Protein AF-A0AA87RER1-F1 (afdb_monomer)

Structure (mmCIF, N/CA/C/O backbone):
data_AF-A0AA87RER1-F1
#
_entry.id   AF-A0AA87RER1-F1
#
loop_
_atom_site.group_PDB
_atom_site.id
_atom_site.type_symbol
_atom_site.label_atom_id
_atom_site.label_alt_id
_atom_site.label_comp_id
_atom_site.label_asym_id
_atom_site.label_entity_id
_atom_site.label_seq_id
_atom_site.pdbx_PDB_ins_code
_atom_site.Cartn_x
_atom_site.Cartn_y
_atom_site.Cartn_z
_atom_site.occupancy
_atom_site.B_iso_or_equiv
_atom_site.auth_seq_id
_atom_site.auth_comp_id
_atom_site.auth_asym_id
_atom_site.auth_atom_id
_atom_site.pdbx_PDB_model_num
ATOM 1 N N . MET A 1 1 ? -34.798 -10.533 13.511 1.00 53.75 1 MET A N 1
ATOM 2 C CA . MET A 1 1 ? -34.188 -9.408 14.243 1.00 53.75 1 MET A CA 1
ATOM 3 C C . MET A 1 1 ? -32.700 -9.471 13.925 1.00 53.75 1 MET A C 1
ATOM 5 O O . MET A 1 1 ? -32.185 -10.580 13.973 1.00 53.75 1 MET A O 1
ATOM 9 N N . PRO A 1 2 ? -32.056 -8.378 13.490 1.00 65.69 2 PRO A N 1
ATOM 10 C CA . PRO A 1 2 ? -30.682 -8.379 12.965 1.00 65.69 2 PRO A CA 1
ATOM 11 C C . PRO A 1 2 ? -29.623 -8.292 14.076 1.00 65.69 2 PRO A C 1
ATOM 13 O O . PRO A 1 2 ? -28.431 -8.252 13.785 1.00 65.69 2 PRO A O 1
ATOM 16 N N . ILE A 1 3 ? -30.058 -8.214 15.342 1.00 76.94 3 ILE A N 1
ATOM 17 C CA . ILE A 1 3 ? -29.178 -8.391 16.492 1.00 76.94 3 ILE A CA 1
ATOM 18 C C . ILE A 1 3 ? -28.696 -9.837 16.431 1.00 76.94 3 ILE A C 1
ATOM 20 O O . ILE A 1 3 ? -29.481 -10.766 16.637 1.00 76.94 3 ILE A O 1
ATOM 24 N N . ALA A 1 4 ? -27.435 -10.003 16.053 1.00 78.81 4 ALA A N 1
ATOM 25 C CA . ALA A 1 4 ? -26.804 -11.300 15.888 1.00 78.81 4 ALA A CA 1
ATOM 26 C C . ALA A 1 4 ? -26.471 -11.913 17.250 1.00 78.81 4 ALA A C 1
ATOM 28 O O . ALA A 1 4 ? -26.649 -13.115 17.439 1.00 78.81 4 ALA A O 1
ATOM 29 N N . ASP A 1 5 ? -26.054 -11.077 18.206 1.00 83.56 5 ASP A N 1
ATOM 30 C CA . ASP A 1 5 ? -25.812 -11.479 19.586 1.00 83.56 5 ASP A CA 1
ATOM 31 C C . ASP A 1 5 ? -26.100 -10.325 20.557 1.00 83.56 5 ASP A C 1
ATOM 33 O O . ASP A 1 5 ? -25.845 -9.156 20.265 1.00 83.56 5 ASP A O 1
ATOM 37 N N . THR A 1 6 ? -26.622 -10.665 21.734 1.00 85.56 6 THR A N 1
ATOM 38 C CA . THR A 1 6 ? -26.754 -9.739 22.868 1.00 85.56 6 THR A CA 1
ATOM 39 C C . THR A 1 6 ? -26.227 -10.440 24.108 1.00 85.56 6 THR A C 1
ATOM 41 O O . THR A 1 6 ? -26.645 -11.552 24.438 1.00 85.56 6 THR A O 1
ATOM 44 N N . ALA A 1 7 ? -25.279 -9.814 24.797 1.00 87.06 7 ALA A N 1
ATOM 45 C CA . ALA A 1 7 ? -24.612 -10.428 25.932 1.00 87.06 7 ALA A CA 1
ATOM 46 C C . ALA A 1 7 ? -24.340 -9.408 27.032 1.00 87.06 7 ALA A C 1
ATOM 48 O O . ALA A 1 7 ? -24.002 -8.259 26.767 1.00 87.06 7 ALA A O 1
ATOM 49 N N . VAL A 1 8 ? -24.422 -9.858 28.280 1.00 88.19 8 VAL A N 1
ATOM 50 C CA . VAL A 1 8 ? -23.919 -9.110 29.433 1.00 88.19 8 VAL A CA 1
ATOM 51 C C . VAL A 1 8 ? -22.681 -9.825 29.946 1.00 88.19 8 VAL A C 1
ATOM 53 O O . VAL A 1 8 ? -22.688 -11.045 30.110 1.00 88.19 8 VAL A O 1
ATOM 56 N N . TRP A 1 9 ? -21.621 -9.071 30.201 1.00 87.38 9 TRP A N 1
ATOM 57 C CA . TRP A 1 9 ? -20.369 -9.570 30.754 1.00 87.38 9 TRP A CA 1
ATOM 58 C C . TRP A 1 9 ? -20.160 -8.987 32.142 1.00 87.38 9 TRP A C 1
ATOM 60 O O . TRP A 1 9 ? -20.186 -7.771 32.312 1.00 87.38 9 TRP A O 1
ATOM 70 N N . ALA A 1 10 ? -19.942 -9.850 33.130 1.00 86.56 10 ALA A N 1
ATOM 71 C CA . ALA A 1 10 ? -19.719 -9.462 34.518 1.00 86.56 10 ALA A CA 1
ATOM 72 C C . ALA A 1 10 ? -18.659 -10.367 35.153 1.00 86.56 10 ALA A C 1
ATOM 74 O O . ALA A 1 10 ? -18.613 -11.567 34.878 1.00 86.56 10 ALA A O 1
ATOM 75 N N . ALA A 1 11 ? -17.789 -9.795 35.992 1.00 81.62 11 ALA A N 1
ATOM 76 C CA . ALA A 1 11 ? -16.688 -10.513 36.646 1.00 81.62 11 ALA A CA 1
ATOM 77 C C . ALA A 1 11 ? -15.821 -11.360 35.680 1.00 81.62 11 ALA A C 1
ATOM 79 O O . ALA A 1 11 ? -15.359 -12.445 36.029 1.00 81.62 11 ALA A O 1
ATOM 80 N N . GLY A 1 12 ? -15.614 -10.872 34.450 1.00 78.12 12 GLY A N 1
ATOM 81 C CA . GLY A 1 12 ? -14.795 -11.541 33.434 1.00 78.12 12 GLY A CA 1
ATOM 82 C C . GLY A 1 12 ? -15.474 -12.694 32.685 1.00 78.12 12 GLY A C 1
ATOM 83 O O . GLY A 1 12 ? -14.811 -13.358 31.894 1.00 78.12 12 GLY A O 1
ATOM 84 N N . ALA A 1 13 ? -16.770 -12.942 32.896 1.00 82.25 13 ALA A N 1
ATOM 85 C CA . ALA A 1 13 ? -17.507 -14.009 32.222 1.00 82.25 13 ALA A CA 1
ATOM 86 C C . ALA A 1 13 ? -18.834 -13.513 31.632 1.00 82.25 13 ALA A C 1
ATOM 88 O O . ALA A 1 13 ? -19.457 -12.579 32.143 1.00 82.25 13 ALA A O 1
ATOM 89 N N . ARG A 1 14 ? -19.286 -14.169 30.558 1.00 85.75 14 ARG A N 1
ATOM 90 C CA . ARG A 1 14 ? -20.617 -13.941 29.987 1.00 85.75 14 ARG A CA 1
ATOM 91 C C . ARG A 1 14 ? -21.668 -14.429 30.983 1.00 85.75 14 ARG A C 1
ATOM 93 O O . ARG A 1 14 ? -21.608 -15.567 31.450 1.00 85.75 14 ARG A O 1
ATOM 100 N N . VAL A 1 15 ? -22.626 -13.570 31.310 1.00 85.31 15 VAL A N 1
ATOM 101 C CA . VAL A 1 15 ? -23.780 -13.918 32.141 1.00 85.31 15 VAL A CA 1
ATOM 102 C C . VAL A 1 15 ? -24.596 -14.987 31.414 1.00 85.31 15 VAL A C 1
ATOM 104 O O . VAL A 1 15 ? -24.853 -14.882 30.218 1.00 85.31 15 VAL A O 1
ATOM 107 N N . ALA A 1 16 ? -24.960 -16.049 32.133 1.00 80.25 16 ALA A N 1
ATOM 108 C CA . ALA A 1 16 ? -25.684 -17.174 31.558 1.00 80.25 16 ALA A CA 1
ATOM 109 C C . ALA A 1 16 ? -27.139 -16.805 31.220 1.00 80.25 16 ALA A C 1
ATOM 111 O O . ALA A 1 16 ? -27.840 -16.230 32.054 1.00 80.25 16 ALA A O 1
ATOM 112 N N . GLY A 1 17 ? -27.593 -17.234 30.040 1.00 79.56 17 GLY A N 1
ATOM 113 C CA . GLY A 1 17 ? -28.939 -16.987 29.519 1.00 79.56 17 GLY A CA 1
ATOM 114 C C . GLY A 1 17 ? -28.974 -15.881 28.463 1.00 79.56 17 GLY A C 1
ATOM 115 O O . GLY A 1 17 ? -28.076 -15.044 28.398 1.00 79.56 17 GLY A O 1
ATOM 116 N N . ASP A 1 18 ? -30.017 -15.897 27.635 1.00 80.88 18 ASP A N 1
ATOM 117 C CA . ASP A 1 18 ? -30.262 -14.839 26.657 1.00 80.88 18 ASP A CA 1
ATOM 118 C C . ASP A 1 18 ? -30.882 -13.637 27.375 1.00 80.88 18 ASP A C 1
ATOM 120 O O . ASP A 1 18 ? -31.937 -13.755 28.005 1.00 80.88 18 ASP A O 1
ATOM 124 N N . VAL A 1 19 ? -30.211 -12.487 27.304 1.00 83.88 19 VAL A N 1
ATOM 125 C CA . VAL A 1 19 ? -30.707 -11.226 27.865 1.00 83.88 19 VAL A CA 1
ATOM 126 C C . VAL A 1 19 ? -31.412 -10.456 26.745 1.00 83.88 19 VAL A C 1
ATOM 128 O O . VAL A 1 19 ? -30.768 -10.162 25.736 1.00 83.88 19 VAL A O 1
ATOM 131 N N . PRO A 1 20 ? -32.712 -10.133 26.884 1.00 86.62 20 PRO A N 1
ATOM 132 C CA . PRO A 1 20 ? -33.416 -9.280 25.932 1.00 86.62 20 PRO A CA 1
ATOM 133 C C . PRO A 1 20 ? -32.725 -7.921 25.765 1.00 86.62 20 PRO A C 1
ATOM 135 O O . PRO A 1 20 ? -32.192 -7.369 26.728 1.00 86.62 20 PRO A O 1
ATOM 138 N N . PHE A 1 21 ? -32.738 -7.379 24.546 1.00 85.81 21 PHE A N 1
ATOM 139 C CA . PHE A 1 21 ? -32.051 -6.126 24.214 1.00 85.81 21 PHE A CA 1
ATOM 140 C C . PHE A 1 21 ? -32.497 -4.941 25.088 1.00 85.81 21 PHE A C 1
ATOM 142 O O . PHE A 1 21 ? -31.653 -4.202 25.581 1.00 85.81 21 PHE A O 1
ATOM 149 N N . ASP A 1 22 ? -33.796 -4.817 25.351 1.00 86.38 22 ASP A N 1
ATOM 150 C CA . ASP A 1 22 ? -34.408 -3.789 26.206 1.00 86.38 22 ASP A CA 1
ATOM 151 C C . ASP A 1 22 ? -33.957 -3.858 27.676 1.00 86.38 22 ASP A C 1
ATOM 153 O O . ASP A 1 22 ? -34.014 -2.868 28.398 1.00 86.38 22 ASP A O 1
ATOM 157 N N . LEU A 1 23 ? -33.455 -5.012 28.128 1.00 88.38 23 LEU A N 1
ATOM 158 C CA . LEU A 1 23 ? -32.974 -5.216 29.498 1.00 88.38 23 LEU A CA 1
ATOM 159 C C . LEU A 1 23 ? -31.445 -5.274 29.597 1.00 88.38 23 LEU A C 1
ATOM 161 O O . LEU A 1 23 ? -30.908 -5.459 30.693 1.00 88.38 23 LEU A O 1
ATOM 165 N N . VAL A 1 24 ? -30.718 -5.144 28.481 1.00 88.69 24 VAL A N 1
ATOM 166 C CA . VAL A 1 24 ? -29.272 -5.408 28.451 1.00 88.69 24 VAL A CA 1
ATOM 167 C C . VAL A 1 24 ? -28.482 -4.404 29.297 1.00 88.69 24 VAL A C 1
ATOM 169 O O . VAL A 1 24 ? -27.576 -4.801 30.031 1.00 88.69 24 VAL A O 1
ATOM 172 N N . LEU A 1 25 ? -28.853 -3.119 29.250 1.00 87.81 25 LEU A N 1
ATOM 173 C CA . LEU A 1 25 ? -28.194 -2.062 30.022 1.00 87.81 25 LEU A CA 1
ATOM 174 C C . LEU A 1 25 ? -28.510 -2.164 31.517 1.00 87.81 25 LEU A C 1
ATOM 176 O O . LEU A 1 25 ? -27.600 -2.054 32.338 1.00 87.81 25 LEU A O 1
ATOM 180 N N . GLU A 1 26 ? -29.774 -2.415 31.869 1.00 89.00 26 GLU A N 1
ATOM 181 C CA . GLU A 1 26 ? -30.200 -2.597 33.262 1.00 89.00 26 GLU A CA 1
ATOM 182 C C . GLU A 1 26 ? -29.488 -3.803 33.885 1.00 89.00 26 GLU A C 1
ATOM 184 O O . GLU A 1 26 ? -28.842 -3.683 34.926 1.00 89.00 26 GLU A O 1
ATOM 189 N N . THR A 1 27 ? -29.489 -4.939 33.184 1.00 89.06 27 THR A N 1
ATOM 190 C CA . THR A 1 27 ? -28.824 -6.168 33.637 1.00 89.06 27 THR A CA 1
ATOM 191 C C . THR A 1 27 ? -27.312 -5.975 33.786 1.00 89.06 27 THR A C 1
ATOM 193 O O . THR A 1 27 ? -26.713 -6.498 34.726 1.00 89.06 27 THR A O 1
ATOM 196 N N . ALA A 1 28 ? -26.669 -5.228 32.882 1.00 89.56 28 ALA A N 1
ATOM 197 C CA . ALA A 1 28 ? -25.248 -4.907 33.002 1.00 89.56 28 ALA A CA 1
ATOM 198 C C . ALA A 1 28 ? -24.959 -4.036 34.234 1.00 89.56 28 ALA A C 1
ATOM 200 O O . ALA A 1 28 ? -24.024 -4.333 34.979 1.00 89.56 28 ALA A O 1
ATOM 201 N N . ALA A 1 29 ? -25.786 -3.019 34.491 1.00 88.69 29 ALA A N 1
ATOM 202 C CA . ALA A 1 29 ? -25.644 -2.139 35.647 1.00 88.69 29 ALA A CA 1
ATOM 203 C C . ALA A 1 29 ? -25.845 -2.883 36.980 1.00 88.69 29 ALA A C 1
ATOM 205 O O . ALA A 1 29 ? -25.059 -2.704 37.909 1.00 88.69 29 ALA A O 1
ATOM 206 N N . GLU A 1 30 ? -26.843 -3.767 37.072 1.00 91.69 30 GLU A N 1
ATOM 207 C CA . GLU A 1 30 ? -27.094 -4.587 38.268 1.00 91.69 30 GLU A CA 1
ATOM 208 C C . GLU A 1 30 ? -25.935 -5.530 38.616 1.00 91.69 30 GLU A C 1
ATOM 210 O O . GLU A 1 30 ? -25.754 -5.915 39.774 1.00 91.69 30 GLU A O 1
ATOM 215 N N . ARG A 1 31 ? -25.169 -5.946 37.604 1.00 87.81 31 ARG A N 1
ATOM 216 C CA . ARG A 1 31 ? -24.098 -6.940 37.726 1.00 87.81 31 ARG A CA 1
ATOM 217 C C . ARG A 1 31 ? -22.700 -6.328 37.776 1.00 87.81 31 ARG A C 1
ATOM 219 O O . ARG A 1 31 ? -21.742 -7.098 37.782 1.00 87.81 31 ARG A O 1
ATOM 226 N N . ASP A 1 32 ? -22.593 -4.998 37.822 1.00 86.31 32 ASP A N 1
ATOM 227 C CA . ASP A 1 32 ? -21.320 -4.265 37.734 1.00 86.31 32 ASP A CA 1
ATOM 228 C C . ASP A 1 32 ? -20.492 -4.716 36.511 1.00 86.31 32 ASP A C 1
ATOM 230 O O . ASP A 1 32 ? -19.315 -5.068 36.594 1.00 86.31 32 ASP A O 1
ATOM 234 N N . GLY A 1 33 ? -21.175 -4.821 35.368 1.00 88.69 33 GLY A N 1
ATOM 235 C CA . GLY A 1 33 ? -20.658 -5.371 34.119 1.00 88.69 33 GLY A CA 1
ATOM 236 C C . GLY A 1 33 ? -20.827 -4.432 32.926 1.00 88.69 33 GLY A C 1
ATOM 237 O O . GLY A 1 33 ? -21.139 -3.252 33.075 1.00 88.69 33 GLY A O 1
ATOM 238 N N . PHE A 1 34 ? -20.644 -4.962 31.714 1.00 89.19 34 PHE A N 1
ATOM 239 C CA . PHE A 1 34 ? -20.929 -4.240 30.471 1.00 89.19 34 PHE A CA 1
ATOM 240 C C . PHE A 1 34 ? -21.829 -5.046 29.530 1.00 89.19 34 PHE A C 1
ATOM 242 O O . PHE A 1 34 ? -21.820 -6.280 29.530 1.00 89.19 34 PHE A O 1
ATOM 249 N N . ALA A 1 35 ? -22.607 -4.328 28.723 1.00 90.69 35 ALA A N 1
ATOM 250 C CA . ALA A 1 35 ? -23.453 -4.886 27.678 1.00 90.69 35 ALA A CA 1
ATOM 251 C C . ALA A 1 35 ? -22.706 -4.929 26.337 1.00 90.69 35 ALA A C 1
ATOM 253 O O . ALA A 1 35 ? -22.011 -3.982 25.971 1.00 90.69 35 ALA A O 1
ATOM 254 N N . TRP A 1 36 ? -22.882 -6.017 25.597 1.00 89.19 36 TRP A N 1
ATOM 255 C CA . TRP A 1 36 ? -22.415 -6.206 24.230 1.00 89.19 36 TRP A CA 1
ATOM 256 C C . TRP A 1 36 ? -23.619 -6.442 23.323 1.00 89.19 36 TRP A C 1
ATOM 258 O O . TRP A 1 36 ? -24.438 -7.324 23.591 1.00 89.19 36 TRP A O 1
ATOM 268 N N . VAL A 1 37 ? -23.713 -5.655 22.254 1.00 89.75 37 VAL A N 1
ATOM 269 C CA . VAL A 1 37 ? -24.771 -5.750 21.247 1.00 89.75 37 VAL A CA 1
ATOM 270 C C . VAL A 1 37 ? -24.092 -5.851 19.889 1.00 89.75 37 VAL A C 1
ATOM 272 O O . VAL A 1 37 ? -23.413 -4.916 19.471 1.00 89.75 37 VAL A O 1
ATOM 275 N N . ASP A 1 38 ? -24.261 -6.988 19.221 1.00 88.31 38 ASP A N 1
ATOM 276 C CA . ASP A 1 38 ? -23.735 -7.235 17.881 1.00 88.31 38 ASP A CA 1
ATOM 277 C C . ASP A 1 38 ? -24.863 -7.154 16.851 1.00 88.31 38 ASP A C 1
ATOM 279 O O . ASP A 1 38 ? -25.908 -7.796 16.996 1.00 88.31 38 ASP A O 1
ATOM 283 N N . MET A 1 39 ? -24.653 -6.367 15.801 1.00 89.25 39 MET A N 1
ATOM 284 C CA . MET A 1 39 ? -25.603 -6.180 14.710 1.00 89.25 39 MET A CA 1
ATOM 285 C C . MET A 1 39 ? -24.911 -6.480 13.386 1.00 89.25 39 MET A C 1
ATOM 287 O O . MET A 1 39 ? -23.939 -5.818 13.023 1.00 89.25 39 MET A O 1
ATOM 291 N N . VAL A 1 40 ? -25.453 -7.435 12.631 1.00 88.06 40 VAL A N 1
ATOM 292 C CA . VAL A 1 40 ? -24.899 -7.842 11.332 1.00 88.06 40 VAL A CA 1
ATOM 293 C C . VAL A 1 40 ? -25.818 -7.360 10.218 1.00 88.06 40 VAL A C 1
ATOM 295 O O . VAL A 1 40 ? -27.014 -7.645 10.231 1.00 88.06 40 VAL A O 1
ATOM 298 N N . ASP A 1 41 ? -25.245 -6.615 9.269 1.00 85.94 41 ASP A N 1
ATOM 299 C CA . ASP A 1 41 ? -25.944 -5.990 8.139 1.00 85.94 41 ASP A CA 1
ATOM 300 C C . ASP A 1 41 ? -27.281 -5.303 8.514 1.00 85.94 41 ASP A C 1
ATOM 302 O O . ASP A 1 41 ? -28.305 -5.540 7.861 1.00 85.94 41 ASP A O 1
ATOM 306 N N . PRO A 1 42 ? -27.319 -4.453 9.563 1.00 90.38 42 PRO A N 1
ATOM 307 C CA . PRO A 1 42 ? -28.569 -3.863 10.021 1.00 90.38 42 PRO A CA 1
ATOM 308 C C . PRO A 1 42 ? -29.108 -2.827 9.029 1.00 90.38 42 PRO A C 1
ATOM 310 O O . PRO A 1 42 ? -28.362 -2.080 8.388 1.00 90.38 42 PRO A O 1
ATOM 313 N N . THR A 1 43 ? -30.432 -2.734 8.925 1.00 90.31 43 THR A N 1
ATOM 314 C CA . THR A 1 43 ? -31.078 -1.644 8.189 1.00 90.31 43 THR A CA 1
ATOM 315 C C . THR A 1 43 ? -30.976 -0.331 8.963 1.00 90.31 43 THR A C 1
ATOM 317 O O . THR A 1 43 ? -30.858 -0.305 10.187 1.00 90.31 43 THR A O 1
ATOM 320 N N . GLU A 1 44 ? -31.090 0.796 8.259 1.00 90.44 44 GLU A N 1
ATOM 321 C CA . GLU A 1 44 ? -31.086 2.123 8.887 1.00 90.44 44 GLU A CA 1
ATOM 322 C C . GLU A 1 44 ? -32.194 2.273 9.949 1.00 90.44 44 GLU A C 1
ATOM 324 O O . GLU A 1 44 ? -31.990 2.915 10.974 1.00 90.44 44 GLU A O 1
ATOM 329 N N . ALA A 1 45 ? -33.365 1.662 9.737 1.00 89.62 45 ALA A N 1
ATOM 330 C CA . ALA A 1 45 ? -34.454 1.684 10.712 1.00 89.62 45 ALA A CA 1
ATOM 331 C C . ALA A 1 45 ? -34.097 0.922 12.000 1.00 89.62 45 ALA A C 1
ATOM 333 O O . ALA A 1 45 ? -34.401 1.392 13.093 1.00 89.62 45 ALA A O 1
ATOM 334 N N . GLU A 1 46 ? -33.421 -0.220 11.874 1.00 89.06 46 GLU A N 1
ATOM 335 C CA . GLU A 1 46 ? -32.979 -1.028 13.014 1.00 89.06 46 GLU A CA 1
ATOM 336 C C . GLU A 1 46 ? -31.842 -0.337 13.779 1.00 89.06 46 GLU A C 1
ATOM 338 O O . GLU A 1 46 ? -31.854 -0.327 15.008 1.00 89.06 46 GLU A O 1
ATOM 343 N N . LEU A 1 47 ? -30.909 0.315 13.073 1.00 90.25 47 LEU A N 1
ATOM 344 C CA . LEU A 1 47 ? -29.870 1.141 13.696 1.00 90.25 47 LEU A CA 1
ATOM 345 C C . LEU A 1 47 ? -30.461 2.315 14.481 1.00 90.25 47 LEU A C 1
ATOM 347 O O . LEU A 1 47 ? -30.013 2.582 15.591 1.00 90.25 47 LEU A O 1
ATOM 351 N N . ARG A 1 48 ? -31.478 3.000 13.934 1.00 90.31 48 ARG A N 1
ATOM 352 C CA . ARG A 1 48 ? -32.185 4.072 14.655 1.00 90.31 48 ARG A CA 1
ATOM 353 C C . ARG A 1 48 ? -32.843 3.556 15.929 1.00 90.31 48 ARG A C 1
ATOM 355 O O . ARG A 1 48 ? -32.695 4.184 16.964 1.00 90.31 48 ARG A O 1
ATOM 362 N N . GLN A 1 49 ? -33.509 2.402 15.867 1.00 88.62 49 GLN A N 1
ATOM 363 C CA . GLN A 1 49 ? -34.152 1.814 17.042 1.00 88.62 49 GLN A CA 1
ATOM 364 C C . GLN A 1 49 ? -33.142 1.518 18.159 1.00 88.62 49 GLN A C 1
ATOM 366 O O . GLN A 1 49 ? -33.404 1.825 19.318 1.00 88.62 49 GLN A O 1
ATOM 371 N N . VAL A 1 50 ? -31.986 0.944 17.817 1.00 89.44 50 VAL A N 1
ATOM 372 C CA . VAL A 1 50 ? -30.923 0.678 18.796 1.00 89.44 50 VAL A CA 1
ATOM 373 C C . VAL A 1 50 ? -30.302 1.976 19.312 1.00 89.44 50 VAL A C 1
ATOM 375 O O . VAL A 1 50 ? -30.023 2.082 20.502 1.00 89.44 50 VAL A O 1
ATOM 378 N N . ALA A 1 51 ? -30.114 2.973 18.446 1.00 89.88 51 ALA A N 1
ATOM 379 C CA . ALA A 1 51 ? -29.593 4.274 18.844 1.00 89.88 51 ALA A CA 1
ATOM 380 C C . ALA A 1 51 ? -30.521 5.006 19.820 1.00 89.88 51 ALA A C 1
ATOM 382 O O . ALA A 1 51 ? -30.030 5.554 20.801 1.00 89.88 51 ALA A O 1
ATOM 383 N N . ASP A 1 52 ? -31.834 4.972 19.588 1.00 88.81 52 ASP A N 1
ATOM 384 C CA . ASP A 1 52 ? -32.824 5.587 20.476 1.00 88.81 52 ASP A CA 1
ATOM 385 C C . ASP A 1 52 ? -32.846 4.897 21.853 1.00 88.81 52 ASP A C 1
ATOM 387 O O . ASP A 1 52 ? -32.887 5.575 22.877 1.00 88.81 52 ASP A O 1
ATOM 391 N N . GLU A 1 53 ? -32.768 3.562 21.890 1.00 87.00 53 GLU A N 1
ATOM 392 C CA . GLU A 1 53 ? -32.760 2.787 23.143 1.00 87.00 53 GLU A CA 1
ATOM 393 C C . GLU A 1 53 ? -31.488 3.027 23.974 1.00 87.00 53 GLU A C 1
ATOM 395 O O . GLU A 1 53 ? -31.533 3.097 25.200 1.00 87.00 53 GLU A O 1
ATOM 400 N N . LEU A 1 54 ? -30.340 3.161 23.304 1.00 87.56 54 LEU A N 1
ATOM 401 C CA . LEU A 1 54 ? -29.033 3.340 23.940 1.00 87.56 54 LEU A CA 1
ATOM 402 C C . LEU A 1 54 ? -28.638 4.822 24.126 1.00 87.56 54 LEU A C 1
ATOM 404 O O . LEU A 1 54 ? -27.502 5.092 24.516 1.00 87.56 54 LEU A O 1
ATOM 408 N N . ASP A 1 55 ? -29.541 5.770 23.842 1.00 87.81 55 ASP A N 1
ATOM 409 C CA . ASP A 1 55 ? -29.303 7.228 23.873 1.00 87.81 55 ASP A CA 1
ATOM 410 C C . ASP A 1 55 ? -28.068 7.665 23.046 1.00 87.81 55 ASP A C 1
ATOM 412 O O . ASP A 1 55 ? -27.263 8.515 23.438 1.00 87.81 55 ASP A O 1
ATOM 416 N N . LEU A 1 56 ? -27.884 7.049 21.872 1.00 89.44 56 LEU A N 1
ATOM 417 C CA . LEU A 1 56 ? -26.786 7.352 20.955 1.00 89.44 56 LEU A CA 1
ATOM 418 C C . LEU A 1 56 ? -27.113 8.572 20.089 1.00 89.44 56 LEU A C 1
ATOM 420 O O . LEU A 1 56 ? -28.217 8.753 19.578 1.00 89.44 56 LEU A O 1
ATOM 424 N N . HIS A 1 57 ? -26.104 9.409 19.850 1.00 88.56 57 HIS A N 1
ATOM 425 C CA . HIS A 1 57 ? -26.268 10.616 19.045 1.00 88.56 57 HIS A CA 1
ATOM 426 C C . HIS A 1 57 ? -26.685 10.285 17.596 1.00 88.56 57 HIS A C 1
ATOM 428 O O . HIS A 1 57 ? -25.995 9.531 16.919 1.00 88.56 57 HIS A O 1
ATOM 434 N N . HIS A 1 58 ? -27.745 10.916 17.071 1.00 83.75 58 HIS A N 1
ATOM 435 C CA . HIS A 1 58 ? -28.311 10.631 15.735 1.00 83.75 58 HIS A CA 1
ATOM 436 C C . HIS A 1 58 ? -27.294 10.613 14.574 1.00 83.75 58 HIS A C 1
ATOM 438 O O . HIS A 1 58 ? -27.394 9.773 13.683 1.00 83.75 58 HIS A O 1
ATOM 444 N N . LEU A 1 59 ? -26.287 11.499 14.597 1.00 86.62 59 LEU A N 1
ATOM 445 C CA . LEU A 1 59 ? -25.206 11.522 13.596 1.00 86.62 59 LEU A CA 1
ATOM 446 C C . LEU A 1 59 ? -24.402 10.212 13.525 1.00 86.62 59 LEU A C 1
ATOM 448 O O . LEU A 1 59 ? -23.834 9.918 12.481 1.00 86.62 59 LEU A O 1
ATOM 452 N N . LEU A 1 60 ? -24.365 9.413 14.597 1.00 86.19 60 LEU A N 1
ATOM 453 C CA . LEU A 1 60 ? -23.713 8.102 14.589 1.00 86.19 60 LEU A CA 1
ATOM 454 C C . LEU A 1 60 ? -24.421 7.135 13.647 1.00 86.19 60 LEU A C 1
ATOM 456 O O . LEU A 1 60 ? -23.764 6.389 12.931 1.00 86.19 60 LEU A O 1
ATOM 460 N N . VAL A 1 61 ? -25.755 7.176 13.599 1.00 87.81 61 VAL A N 1
ATOM 461 C CA . VAL A 1 61 ? -26.527 6.340 12.674 1.00 87.81 61 VAL A CA 1
ATOM 462 C C . VAL A 1 61 ? -26.238 6.746 11.232 1.00 87.81 61 VAL A C 1
ATOM 464 O O . VAL A 1 61 ? -26.009 5.882 10.389 1.00 87.81 61 VAL A O 1
ATOM 467 N N . GLU A 1 62 ? -26.193 8.051 10.951 1.00 85.25 62 GLU A N 1
ATOM 468 C CA . GLU A 1 62 ? -25.834 8.562 9.623 1.00 85.25 62 GLU A CA 1
ATOM 469 C C . GLU A 1 62 ? -24.421 8.126 9.214 1.00 85.25 62 GLU A C 1
ATOM 471 O O . GLU A 1 62 ? -24.209 7.691 8.080 1.00 85.25 62 GLU A O 1
ATOM 476 N N . ASP A 1 63 ? -23.471 8.179 10.150 1.00 86.25 63 ASP A N 1
ATOM 477 C CA . ASP A 1 63 ? -22.086 7.777 9.924 1.00 86.25 63 ASP A CA 1
ATOM 478 C C . ASP A 1 63 ? -21.925 6.268 9.694 1.00 86.25 63 ASP A C 1
ATOM 480 O O . ASP A 1 63 ? -21.161 5.871 8.814 1.00 86.25 63 ASP A O 1
ATOM 484 N N . VAL A 1 64 ? -22.658 5.427 10.429 1.00 86.38 64 VAL A N 1
ATOM 485 C CA . VAL A 1 64 ? -22.644 3.964 10.247 1.00 86.38 64 VAL A CA 1
ATOM 486 C C . VAL A 1 64 ? -23.275 3.568 8.908 1.00 86.38 64 VAL A C 1
ATOM 488 O O . VAL A 1 64 ? -22.799 2.658 8.229 1.00 86.38 64 VAL A O 1
ATOM 491 N N . VAL A 1 65 ? -24.333 4.268 8.492 1.00 86.38 65 VAL A N 1
ATOM 492 C CA . VAL A 1 65 ? -25.025 4.023 7.213 1.00 86.38 65 VAL A CA 1
ATOM 493 C C . VAL A 1 65 ? -24.201 4.530 6.025 1.00 86.38 65 VAL A C 1
ATOM 495 O O . VAL A 1 65 ? -24.295 3.990 4.913 1.00 86.38 65 VAL A O 1
ATOM 498 N N . ALA A 1 66 ? -23.369 5.552 6.235 1.00 82.81 66 ALA A N 1
ATOM 499 C CA . ALA A 1 66 ? -22.477 6.080 5.217 1.00 82.81 66 ALA A CA 1
ATOM 500 C C . ALA A 1 66 ? -21.434 5.028 4.799 1.00 82.81 66 ALA A C 1
ATOM 502 O O . ALA A 1 66 ? -20.516 4.664 5.530 1.00 82.81 66 ALA A O 1
ATOM 503 N N . ARG A 1 67 ? -21.536 4.543 3.559 1.00 72.25 67 ARG A N 1
ATOM 504 C CA . ARG A 1 67 ? -20.608 3.534 3.030 1.00 72.25 67 ARG A CA 1
ATOM 505 C C . ARG A 1 67 ? -19.204 4.102 2.820 1.00 72.25 67 ARG A C 1
ATOM 507 O O . ARG A 1 67 ? -19.041 5.189 2.270 1.00 72.25 67 ARG A O 1
ATOM 514 N N . GLY A 1 68 ? -18.190 3.298 3.142 1.00 69.75 68 GLY A N 1
ATOM 515 C CA . GLY A 1 68 ? -16.792 3.589 2.808 1.00 69.75 68 GLY A CA 1
ATOM 516 C C . GLY A 1 68 ? -16.147 4.672 3.673 1.00 69.75 68 GLY A C 1
ATOM 517 O O . GLY A 1 68 ? -15.239 5.360 3.198 1.00 69.75 68 GLY A O 1
ATOM 518 N N . GLN A 1 69 ? -16.610 4.840 4.917 1.00 80.88 69 GLN A N 1
ATOM 519 C CA . GLN A 1 69 ? -15.912 5.677 5.890 1.00 80.88 69 GLN A CA 1
ATOM 520 C C . GLN A 1 69 ? -14.472 5.192 6.081 1.00 80.88 69 GLN A C 1
ATOM 522 O O . GLN A 1 69 ? -14.192 3.994 6.048 1.00 80.88 69 GLN A O 1
ATOM 527 N N . ARG A 1 70 ? -13.554 6.143 6.266 1.00 79.88 70 ARG A N 1
ATOM 528 C CA . ARG A 1 70 ? -12.165 5.837 6.619 1.00 79.88 70 ARG A CA 1
ATOM 529 C C . ARG A 1 70 ? -12.089 5.451 8.097 1.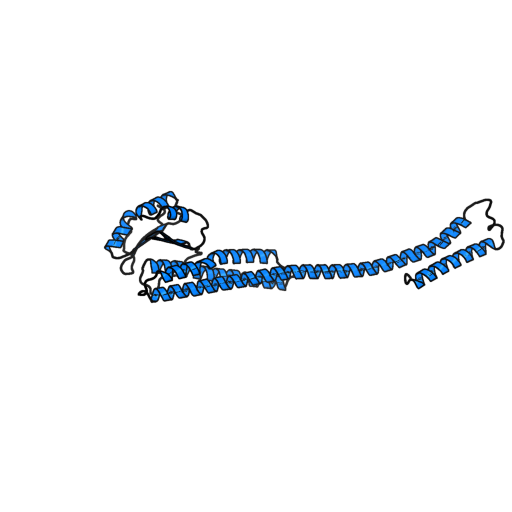00 79.88 70 ARG A C 1
ATOM 531 O O . ARG A 1 70 ? -12.875 6.000 8.872 1.00 79.88 70 ARG A O 1
ATOM 538 N N . PRO A 1 71 ? -11.130 4.598 8.497 1.00 83.81 71 PRO A N 1
ATOM 539 C CA . PRO A 1 71 ? -10.924 4.300 9.902 1.00 83.81 71 PRO A CA 1
ATOM 540 C C . PRO A 1 71 ? -10.694 5.578 10.714 1.00 83.81 71 PRO A C 1
ATOM 542 O O . PRO A 1 71 ? -9.938 6.460 10.294 1.00 83.81 71 PRO A O 1
ATOM 545 N N . LYS A 1 72 ? -11.403 5.706 11.838 1.00 83.19 72 LYS A N 1
ATOM 546 C CA . LYS A 1 72 ? -11.396 6.903 12.691 1.00 83.19 72 LYS A CA 1
ATOM 547 C C . LYS A 1 72 ? -11.846 6.575 14.113 1.00 83.19 72 LYS A C 1
ATOM 549 O O . LYS A 1 72 ? -12.521 5.573 14.332 1.00 83.19 72 LYS A O 1
ATOM 554 N N . LEU A 1 73 ? -11.489 7.451 15.055 1.00 86.31 73 LEU A N 1
ATOM 555 C CA . LEU A 1 73 ? -12.023 7.466 16.418 1.00 86.31 73 LEU A CA 1
ATOM 556 C C . LEU A 1 73 ? -12.492 8.879 16.778 1.00 86.31 73 LEU A C 1
ATOM 558 O O . LEU A 1 73 ? -11.683 9.817 16.850 1.00 86.31 73 LEU A O 1
ATOM 562 N N . GLU A 1 74 ? -13.787 9.013 17.038 1.00 85.25 74 GLU A N 1
ATOM 563 C CA . GLU A 1 74 ? -14.469 10.269 17.356 1.00 85.25 74 GLU A CA 1
ATOM 564 C C . GLU A 1 74 ? -15.257 10.145 18.662 1.00 85.25 74 GLU A C 1
ATOM 566 O O . GLU A 1 74 ? -15.710 9.068 19.032 1.00 85.25 74 GLU A O 1
ATOM 571 N N . GLY A 1 75 ? -15.372 11.249 19.400 1.00 81.88 75 GLY A N 1
ATOM 572 C CA . GLY A 1 75 ? -16.124 11.299 20.653 1.00 81.88 75 GLY A CA 1
ATOM 573 C C . GLY A 1 75 ? -17.398 12.117 20.483 1.00 81.88 75 GLY A C 1
ATOM 574 O O . GLY A 1 75 ? -17.339 13.241 19.987 1.00 81.88 75 GLY A O 1
ATOM 575 N N . TYR A 1 76 ? -18.520 11.574 20.943 1.00 81.62 76 TYR A N 1
ATOM 576 C CA . TYR A 1 76 ? -19.838 12.204 20.963 1.00 81.62 76 TYR A CA 1
ATOM 577 C C . TYR A 1 76 ? -20.342 12.237 22.408 1.00 81.62 76 TYR A C 1
ATOM 579 O O . TYR A 1 76 ? -21.041 11.335 22.869 1.00 81.62 76 TYR A O 1
ATOM 587 N N . GLY A 1 77 ? -19.938 13.266 23.157 1.00 81.00 77 GLY A N 1
ATOM 588 C CA . GLY A 1 77 ? -20.247 13.356 24.586 1.00 81.00 77 GLY A CA 1
ATOM 589 C C . GLY A 1 77 ? -19.615 12.200 25.366 1.00 81.00 77 GLY A C 1
ATOM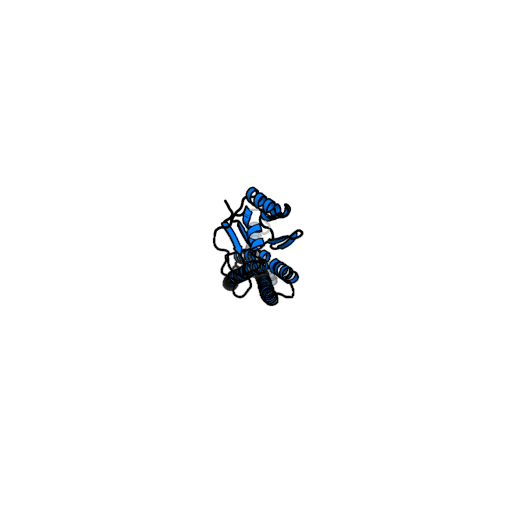 590 O O . GLY A 1 77 ? -18.393 12.140 25.477 1.00 81.00 77 GLY A O 1
ATOM 591 N N . ALA A 1 78 ? -20.446 11.298 25.896 1.00 80.94 78 ALA A N 1
ATOM 592 C CA . ALA A 1 78 ? -20.016 10.096 26.617 1.00 80.94 78 ALA A CA 1
ATOM 593 C C . ALA A 1 78 ? -19.769 8.872 25.709 1.00 80.94 78 ALA A C 1
ATOM 595 O O . ALA A 1 78 ? -19.279 7.854 26.189 1.00 80.94 78 ALA A O 1
ATOM 596 N N . THR A 1 79 ? -20.093 8.964 24.415 1.00 85.19 79 THR A N 1
ATOM 597 C CA . THR A 1 79 ? -19.956 7.862 23.451 1.00 85.19 79 THR A CA 1
ATOM 598 C C . THR A 1 79 ? -18.657 7.986 22.660 1.00 85.19 79 THR A C 1
ATOM 600 O O . THR A 1 79 ? -18.329 9.068 22.170 1.00 85.19 79 THR A O 1
ATOM 603 N N . GLU A 1 80 ? -17.938 6.880 22.476 1.00 86.25 80 GLU A N 1
ATOM 604 C CA . GLU A 1 80 ? -16.841 6.785 21.508 1.00 86.25 80 GLU A CA 1
ATOM 605 C C . GLU A 1 80 ? -17.302 6.022 20.265 1.00 86.25 80 GLU A C 1
ATOM 607 O O . GLU A 1 80 ? -17.890 4.948 20.363 1.00 86.25 80 GLU A O 1
ATOM 612 N N . TYR A 1 81 ? -17.027 6.584 19.091 1.00 88.00 81 TYR A N 1
ATOM 613 C CA . TYR A 1 81 ? -17.334 5.991 17.797 1.00 88.00 81 TYR A CA 1
ATOM 614 C C . TYR A 1 81 ? -16.048 5.616 17.079 1.00 88.00 81 TYR A C 1
ATOM 616 O O . TYR A 1 81 ? -15.182 6.471 16.865 1.00 88.00 81 TYR A O 1
ATOM 624 N N . CYS A 1 82 ? -15.931 4.343 16.708 1.00 87.06 82 CYS A N 1
ATOM 625 C CA . CYS A 1 82 ? -14.775 3.805 16.011 1.00 87.06 82 CYS A CA 1
ATOM 626 C C . CYS A 1 82 ? -15.194 3.145 14.698 1.00 87.06 82 CYS A C 1
ATOM 628 O O . CYS A 1 82 ? -16.115 2.333 14.668 1.00 87.06 82 CYS A O 1
ATOM 630 N N . VAL A 1 83 ? -14.475 3.471 13.625 1.00 86.31 83 VAL A N 1
ATOM 631 C CA . VAL A 1 83 ? -14.560 2.766 12.344 1.00 86.31 83 VAL A CA 1
ATOM 632 C C . VAL A 1 83 ? -13.251 2.028 12.134 1.00 86.31 83 VAL A C 1
ATOM 634 O O . VAL A 1 83 ? -12.181 2.635 12.211 1.00 86.31 83 VAL A O 1
ATOM 637 N N . VAL A 1 84 ? -13.341 0.738 11.825 1.00 84.38 84 VAL A N 1
ATOM 638 C CA . VAL A 1 84 ? -12.206 -0.117 11.463 1.00 84.38 84 VAL A CA 1
ATOM 639 C C . VAL A 1 84 ? -12.557 -0.939 10.227 1.00 84.38 84 VAL A C 1
ATOM 641 O O . VAL A 1 84 ? -13.724 -1.239 9.972 1.00 84.38 84 VAL A O 1
ATOM 644 N N . HIS A 1 85 ? -11.551 -1.298 9.435 1.00 79.69 85 HIS A N 1
ATOM 645 C CA . HIS A 1 85 ? -11.708 -2.258 8.348 1.00 79.69 85 HIS A CA 1
ATOM 646 C C . HIS A 1 85 ? -11.136 -3.591 8.807 1.00 79.69 85 HIS A C 1
ATOM 648 O O . HIS A 1 85 ? -9.975 -3.662 9.195 1.00 79.69 85 HIS A O 1
ATOM 654 N N . ARG A 1 86 ? -11.969 -4.631 8.784 1.00 71.88 86 ARG A N 1
ATOM 655 C CA . ARG A 1 86 ? -11.612 -5.977 9.234 1.00 71.88 86 ARG A CA 1
ATOM 656 C C . ARG A 1 86 ? -11.733 -6.967 8.086 1.00 71.88 86 ARG A C 1
ATOM 658 O O . ARG A 1 86 ? -12.604 -6.803 7.232 1.00 71.88 86 ARG A O 1
ATOM 665 N N . VAL A 1 87 ? -10.850 -7.968 8.075 1.00 57.00 87 VAL A N 1
ATOM 666 C CA . VAL A 1 87 ? -10.743 -8.928 6.966 1.00 57.00 87 VAL A CA 1
ATOM 667 C C . VAL A 1 87 ? -11.081 -10.363 7.371 1.00 57.00 87 VAL A C 1
ATOM 669 O O . VAL A 1 87 ? -11.608 -11.054 6.520 1.00 57.00 87 VAL A O 1
ATOM 672 N N . GLU A 1 88 ? -10.919 -10.785 8.630 1.00 53.12 88 GLU A N 1
ATOM 673 C CA . GLU A 1 88 ? -11.534 -11.990 9.239 1.00 53.12 88 GLU A CA 1
ATOM 674 C C . GLU A 1 88 ? -10.943 -12.180 10.657 1.00 53.12 88 GLU A C 1
ATOM 676 O O . GLU A 1 88 ? -9.748 -11.921 10.816 1.00 53.12 88 GLU A O 1
ATOM 681 N N . PRO A 1 89 ? -11.732 -12.594 11.675 1.00 53.16 89 PRO A N 1
ATOM 682 C CA . PRO A 1 89 ? -11.232 -12.816 13.036 1.00 53.16 89 PRO A CA 1
ATOM 683 C C . PRO A 1 89 ? -10.364 -14.062 13.181 1.00 53.16 89 PRO A C 1
ATOM 685 O O . PRO A 1 89 ? -10.822 -15.150 12.835 1.00 53.1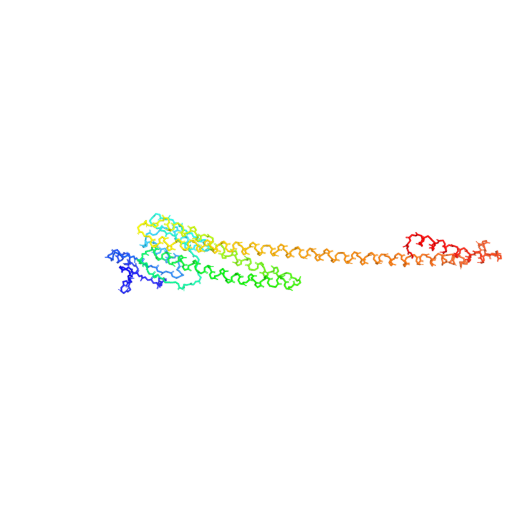6 89 PRO A O 1
ATOM 688 N N . GLU A 1 90 ? -9.221 -13.939 13.857 1.00 49.44 90 GLU A N 1
ATOM 689 C CA . GLU A 1 90 ? -8.495 -15.103 14.407 1.00 49.44 90 GLU A CA 1
ATOM 690 C C . GLU A 1 90 ? -7.994 -14.913 15.858 1.00 49.44 90 GLU A C 1
ATOM 692 O O . GLU A 1 90 ? -7.539 -15.876 16.476 1.00 49.44 90 GLU A O 1
ATOM 697 N N . GLY A 1 91 ? -8.118 -13.712 16.439 1.00 51.22 91 GLY A N 1
ATOM 698 C CA . GLY A 1 91 ? -7.617 -13.398 17.785 1.00 51.22 91 GLY A CA 1
ATOM 699 C C . GLY A 1 91 ? -8.592 -13.662 18.945 1.00 51.22 91 GLY A C 1
ATOM 700 O O . GLY A 1 91 ? -9.815 -13.624 18.791 1.00 51.22 91 GLY A O 1
ATOM 701 N N . GLY A 1 92 ? -8.038 -13.886 20.141 1.00 53.91 92 GLY A N 1
ATOM 702 C CA . GLY A 1 92 ? -8.772 -14.026 21.403 1.00 53.91 92 GLY A CA 1
ATOM 703 C C . GLY A 1 92 ? -8.213 -13.110 22.495 1.00 53.91 92 GLY A C 1
ATOM 704 O O . GLY A 1 92 ? -7.033 -12.777 22.498 1.00 53.91 92 GLY A O 1
ATOM 705 N N . ILE A 1 93 ? -9.065 -12.704 23.441 1.00 58.03 93 ILE A N 1
ATOM 706 C CA . ILE A 1 93 ? -8.686 -11.827 24.560 1.00 58.03 93 ILE A CA 1
ATOM 707 C C . ILE A 1 93 ? -8.100 -12.685 25.691 1.00 58.03 93 ILE A C 1
ATOM 709 O O . ILE A 1 93 ? -8.805 -13.040 26.635 1.00 58.03 93 ILE A O 1
ATOM 713 N N . GLU A 1 94 ? -6.828 -13.074 25.599 1.00 60.19 94 GLU A N 1
ATOM 714 C CA . GLU A 1 94 ? -6.147 -13.772 26.698 1.00 60.19 94 GLU A CA 1
ATOM 715 C C . GLU A 1 94 ? -5.440 -12.784 27.636 1.00 60.19 94 GLU A C 1
ATOM 717 O O . GLU A 1 94 ? -4.683 -11.917 27.210 1.00 60.19 94 GLU A O 1
ATOM 722 N N . GLY A 1 95 ? -5.671 -12.930 28.944 1.00 60.53 95 GLY A N 1
ATOM 723 C CA . GLY A 1 95 ? -4.903 -12.228 29.979 1.00 60.53 95 GLY A CA 1
ATOM 724 C C . GLY A 1 95 ? -5.390 -10.828 30.368 1.00 60.53 95 GLY A C 1
ATOM 725 O O . GLY A 1 95 ? -4.879 -10.291 31.343 1.00 60.53 95 GLY A O 1
ATOM 726 N N . LEU A 1 96 ? -6.399 -10.263 29.697 1.00 65.00 96 LEU A N 1
ATOM 727 C CA . LEU A 1 96 ? -7.007 -8.980 30.075 1.00 65.00 96 LEU A CA 1
ATOM 728 C C . LEU A 1 96 ? -8.337 -9.172 30.810 1.00 65.00 96 LEU A C 1
ATOM 730 O O . LEU A 1 96 ? -9.139 -10.047 30.479 1.00 65.00 96 LEU A O 1
ATOM 734 N N . ALA A 1 97 ? -8.610 -8.297 31.781 1.00 73.38 97 ALA A N 1
ATOM 735 C CA . ALA A 1 97 ? -9.954 -8.168 32.327 1.00 73.38 97 ALA A CA 1
ATOM 736 C C . ALA A 1 97 ? -10.910 -7.718 31.210 1.00 73.38 97 ALA A C 1
ATOM 738 O O . ALA A 1 97 ? -10.646 -6.736 30.515 1.00 73.38 97 ALA A O 1
ATOM 739 N N . LEU A 1 98 ? -12.022 -8.435 31.041 1.00 77.44 98 LEU A N 1
ATOM 740 C CA . LEU A 1 98 ? -13.044 -8.114 30.046 1.00 77.44 98 LEU A CA 1
ATOM 741 C C . LEU A 1 98 ? -13.734 -6.791 30.405 1.00 77.44 98 LEU A C 1
ATOM 743 O O . LEU A 1 98 ? -14.648 -6.744 31.226 1.00 77.44 98 LEU A O 1
ATOM 747 N N . THR A 1 99 ? -13.268 -5.719 29.771 1.00 81.38 99 THR A N 1
ATOM 748 C CA . THR A 1 99 ? -13.833 -4.368 29.816 1.00 81.38 99 THR A CA 1
ATOM 749 C C . THR A 1 99 ? -14.168 -3.907 28.393 1.00 81.38 99 THR A C 1
ATOM 751 O O . THR A 1 99 ? -13.578 -4.420 27.436 1.00 81.38 99 THR A O 1
ATOM 754 N N . PRO A 1 100 ? -15.042 -2.898 28.209 1.00 83.00 100 PRO A N 1
ATOM 755 C CA . PRO A 1 100 ? -15.320 -2.346 26.880 1.00 83.00 100 PRO A CA 1
ATOM 756 C C . PRO A 1 100 ? -14.055 -1.912 26.124 1.00 83.00 100 PRO A C 1
ATOM 758 O O . PRO A 1 100 ? -13.945 -2.119 24.917 1.00 83.00 100 PRO A O 1
ATOM 761 N N . ARG A 1 101 ? -13.055 -1.372 26.837 1.00 84.25 101 ARG A N 1
ATOM 762 C CA . ARG A 1 101 ? -11.769 -0.984 26.243 1.00 84.25 101 ARG A CA 1
ATOM 763 C C . ARG A 1 101 ? -10.905 -2.179 25.855 1.00 84.25 101 ARG A C 1
ATOM 765 O O . ARG A 1 101 ? -10.264 -2.120 24.813 1.00 84.25 101 ARG A O 1
ATOM 772 N N . ALA A 1 102 ? -10.894 -3.251 26.648 1.00 83.56 102 ALA A N 1
ATOM 773 C CA . ALA A 1 102 ? -10.183 -4.478 26.290 1.00 83.56 102 ALA A CA 1
ATOM 774 C C . ALA A 1 102 ? -10.785 -5.130 25.033 1.00 83.56 102 ALA A C 1
ATOM 776 O O . ALA A 1 102 ? -10.048 -5.621 24.184 1.00 83.56 102 ALA A O 1
ATOM 777 N N . VAL A 1 103 ? -12.113 -5.070 24.876 1.00 83.06 103 VAL A N 1
ATOM 778 C CA . VAL A 1 103 ? -12.793 -5.523 23.652 1.00 83.06 103 VAL A CA 1
ATOM 779 C C . VAL A 1 103 ? -12.435 -4.631 22.461 1.00 83.06 103 VAL A C 1
ATOM 781 O O . VAL A 1 103 ? -12.094 -5.147 21.401 1.00 83.06 103 VAL A O 1
ATOM 784 N N . LEU A 1 104 ? -12.446 -3.303 22.630 1.00 86.38 104 LEU A N 1
ATOM 785 C CA . LEU A 1 104 ? -12.003 -2.379 21.581 1.00 86.38 104 LEU A CA 1
ATOM 786 C C . LEU A 1 104 ? -10.544 -2.635 21.177 1.00 86.38 104 LEU A C 1
A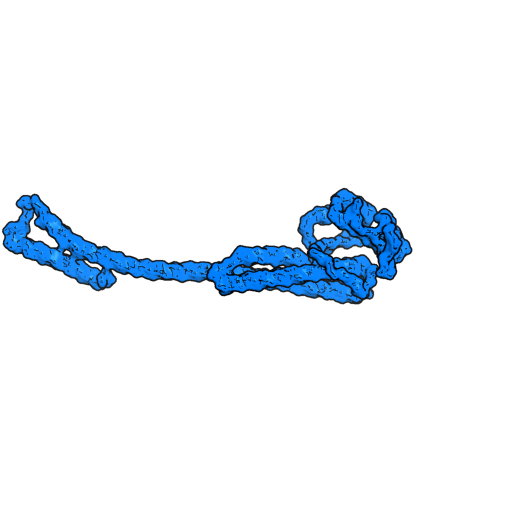TOM 788 O O . LEU A 1 104 ? -10.244 -2.659 19.988 1.00 86.38 104 LEU A O 1
ATOM 792 N N . TYR A 1 105 ? -9.655 -2.864 22.149 1.00 87.25 105 TYR A N 1
ATOM 793 C CA . TYR A 1 105 ? -8.282 -3.294 21.889 1.00 87.25 105 TYR A CA 1
ATOM 794 C C . TYR A 1 105 ? -8.259 -4.559 21.030 1.00 87.25 105 TYR A C 1
ATOM 796 O O . TYR A 1 105 ? -7.632 -4.538 19.982 1.00 87.25 105 TYR A O 1
ATOM 804 N N . ALA A 1 106 ? -8.975 -5.615 21.417 1.00 85.06 106 ALA A N 1
ATOM 805 C CA . ALA A 1 106 ? -8.970 -6.878 20.685 1.00 85.06 106 ALA A CA 1
ATOM 806 C C . ALA A 1 106 ? -9.470 -6.735 19.238 1.00 85.06 106 ALA A C 1
ATOM 808 O O . ALA A 1 106 ? -8.953 -7.382 18.334 1.00 85.06 106 ALA A O 1
ATOM 809 N N . LEU A 1 107 ? -10.448 -5.854 18.997 1.00 85.75 107 LEU A N 1
ATOM 810 C CA . LEU A 1 107 ? -10.906 -5.531 17.643 1.00 85.75 107 LEU A CA 1
ATOM 811 C C . LEU A 1 107 ? -9.843 -4.779 16.828 1.00 85.75 107 LEU A C 1
ATOM 813 O O . LEU A 1 107 ? -9.722 -5.006 15.625 1.00 85.75 107 LEU A O 1
ATOM 817 N N . LEU A 1 108 ? -9.093 -3.875 17.464 1.00 88.94 108 LEU A N 1
ATOM 818 C CA . LEU A 1 108 ? -8.006 -3.131 16.822 1.00 88.94 108 LEU A CA 1
ATOM 819 C C . LEU A 1 108 ? -6.787 -4.014 16.543 1.00 88.94 108 LEU A C 1
ATOM 821 O O . LEU A 1 108 ? -6.188 -3.883 15.482 1.00 88.94 108 LEU A O 1
ATOM 825 N N . ASP A 1 109 ? -6.448 -4.897 17.476 1.00 89.25 109 ASP A N 1
ATOM 826 C CA . ASP A 1 109 ? -5.384 -5.899 17.384 1.00 89.25 109 ASP A CA 1
ATOM 827 C C . ASP A 1 109 ? -5.648 -6.853 16.211 1.00 89.25 109 ASP A C 1
ATOM 829 O O . ASP A 1 109 ? -4.860 -6.921 15.272 1.00 89.25 109 ASP A O 1
ATOM 833 N N . ASP A 1 110 ? -6.844 -7.444 16.165 1.00 86.00 110 ASP A N 1
ATOM 834 C CA . ASP A 1 110 ? -7.275 -8.324 15.075 1.00 86.00 110 ASP A CA 1
ATOM 835 C C . ASP A 1 110 ? -7.290 -7.610 13.709 1.00 86.00 110 ASP A C 1
ATOM 837 O O . ASP A 1 110 ? -6.867 -8.169 12.693 1.00 86.00 110 ASP A O 1
ATOM 841 N N . ALA A 1 111 ? -7.728 -6.345 13.667 1.00 87.50 111 ALA A N 1
ATOM 842 C CA . ALA A 1 111 ? -7.658 -5.535 12.452 1.00 87.50 111 ALA A CA 1
ATOM 843 C C . ALA A 1 111 ? -6.206 -5.235 12.034 1.00 87.50 111 ALA A C 1
ATOM 845 O O . ALA A 1 111 ? -5.896 -5.242 10.839 1.00 87.50 111 ALA A O 1
ATOM 846 N N . ALA A 1 112 ? -5.312 -4.982 12.992 1.00 89.38 112 ALA A N 1
ATOM 847 C CA . ALA A 1 112 ? -3.906 -4.717 12.727 1.00 89.38 112 ALA A CA 1
ATOM 848 C C . ALA A 1 112 ? -3.183 -5.946 12.175 1.00 89.38 112 ALA A C 1
ATOM 850 O O . ALA A 1 112 ? -2.542 -5.844 11.124 1.00 89.38 112 ALA A O 1
ATOM 851 N N . ASP A 1 113 ? -3.388 -7.100 12.801 1.00 89.19 113 ASP A N 1
ATOM 852 C CA . ASP A 1 113 ? -2.850 -8.381 12.353 1.00 89.19 113 ASP A CA 1
ATOM 853 C C . ASP A 1 113 ? -3.352 -8.743 10.951 1.00 89.19 113 ASP A C 1
ATOM 855 O O . ASP A 1 113 ? -2.593 -9.193 10.088 1.00 89.19 113 ASP A O 1
ATOM 859 N N . ALA A 1 114 ? -4.637 -8.504 10.674 1.00 88.25 114 ALA A N 1
ATOM 860 C CA . ALA A 1 114 ? -5.203 -8.719 9.348 1.00 88.25 114 ALA A CA 1
ATOM 861 C C . ALA A 1 114 ? -4.538 -7.830 8.282 1.00 88.25 114 ALA A C 1
ATOM 863 O O . ALA A 1 114 ? -4.262 -8.290 7.169 1.00 88.25 114 ALA A O 1
ATOM 864 N N . HIS A 1 115 ? -4.249 -6.567 8.609 1.00 90.50 115 HIS A N 1
ATOM 865 C CA . HIS A 1 115 ? -3.521 -5.680 7.706 1.00 90.50 115 HIS A CA 1
ATOM 866 C C . HIS A 1 115 ? -2.086 -6.153 7.454 1.00 90.50 115 HIS A C 1
ATOM 868 O O . HIS A 1 115 ? -1.624 -6.048 6.317 1.00 90.50 115 HIS A O 1
ATOM 874 N N . GLU A 1 116 ? -1.384 -6.689 8.455 1.00 91.06 116 GLU A N 1
ATOM 875 C CA . GLU A 1 116 ? -0.048 -7.258 8.249 1.00 91.06 116 GLU A CA 1
ATOM 876 C C . GLU A 1 116 ? -0.085 -8.501 7.364 1.00 91.06 116 GLU A C 1
ATOM 878 O O . GLU A 1 116 ? 0.693 -8.572 6.409 1.00 91.06 116 GLU A O 1
ATOM 883 N N . ARG A 1 117 ? -1.018 -9.434 7.600 1.00 91.56 117 ARG A N 1
ATOM 884 C CA . ARG A 1 117 ? -1.200 -10.609 6.730 1.00 91.56 117 ARG A CA 1
ATOM 885 C C . ARG A 1 117 ? -1.410 -10.190 5.274 1.00 91.56 117 ARG A C 1
ATOM 887 O O . ARG A 1 117 ? -0.700 -10.646 4.380 1.00 91.56 117 ARG A O 1
ATOM 894 N N . LEU A 1 118 ? -2.312 -9.237 5.035 1.00 92.06 118 LEU A N 1
ATOM 895 C CA . LEU A 1 118 ? -2.540 -8.705 3.692 1.00 92.06 118 LEU A CA 1
ATOM 896 C C . LEU A 1 118 ? -1.324 -7.970 3.118 1.00 92.06 118 LEU A C 1
ATOM 898 O O . LEU A 1 118 ? -1.105 -8.008 1.905 1.00 92.06 118 LEU A O 1
ATOM 902 N N . ALA A 1 119 ? -0.538 -7.287 3.951 1.00 93.88 119 ALA A N 1
ATOM 903 C CA . ALA A 1 119 ? 0.681 -6.625 3.505 1.00 93.88 119 ALA A CA 1
ATOM 904 C C . ALA A 1 119 ? 1.724 -7.652 3.051 1.00 93.88 119 ALA A C 1
ATOM 906 O O . ALA A 1 119 ? 2.366 -7.440 2.024 1.00 93.88 119 ALA A O 1
ATOM 907 N N . MET A 1 120 ? 1.849 -8.785 3.749 1.00 94.25 120 MET A N 1
ATOM 908 C CA . MET A 1 120 ? 2.702 -9.897 3.322 1.00 94.25 120 MET A CA 1
ATOM 909 C C . MET A 1 120 ? 2.242 -10.483 1.979 1.00 94.25 120 MET A C 1
ATOM 911 O O . MET A 1 120 ? 3.067 -10.660 1.083 1.00 94.25 120 MET A O 1
ATOM 915 N N . ASP A 1 121 ? 0.937 -10.693 1.791 1.00 94.38 121 ASP A N 1
ATOM 916 C CA . ASP A 1 121 ? 0.381 -11.198 0.526 1.00 94.38 121 ASP A CA 1
ATOM 917 C C . ASP A 1 121 ? 0.615 -10.248 -0.653 1.00 94.38 121 ASP A C 1
ATOM 919 O O . ASP A 1 121 ? 0.846 -10.674 -1.790 1.00 94.38 121 ASP A O 1
ATOM 923 N N . VAL A 1 122 ? 0.497 -8.941 -0.411 1.00 94.38 122 VAL A N 1
ATOM 924 C CA . VAL A 1 122 ? 0.776 -7.918 -1.423 1.00 94.38 122 VAL A CA 1
ATOM 925 C C . VAL A 1 122 ? 2.271 -7.860 -1.719 1.00 94.38 122 VAL A C 1
ATOM 927 O O . VAL A 1 122 ? 2.637 -7.778 -2.887 1.00 94.38 122 VAL A O 1
ATOM 930 N N . HIS A 1 123 ? 3.127 -7.971 -0.706 1.00 96.62 123 HIS A N 1
ATOM 931 C CA . HIS A 1 123 ? 4.573 -7.991 -0.889 1.00 96.62 123 HIS A CA 1
ATOM 932 C C . HIS A 1 123 ? 5.031 -9.187 -1.736 1.00 96.62 123 HIS A C 1
ATOM 934 O O . HIS A 1 123 ? 5.766 -9.001 -2.699 1.00 96.62 123 HIS A O 1
ATOM 940 N N . ALA A 1 124 ? 4.498 -10.387 -1.488 1.00 96.00 124 ALA A N 1
ATOM 941 C CA . ALA A 1 124 ? 4.777 -11.562 -2.318 1.00 96.00 124 ALA A CA 1
ATOM 942 C C . ALA A 1 124 ? 4.362 -11.368 -3.795 1.00 96.00 124 ALA A C 1
ATOM 944 O O . ALA A 1 124 ? 4.984 -11.898 -4.713 1.00 96.00 124 ALA A O 1
ATOM 945 N N . GLN A 1 125 ? 3.317 -10.575 -4.063 1.00 95.56 125 GLN A N 1
ATOM 946 C CA . GLN A 1 125 ? 2.957 -10.219 -5.442 1.00 95.56 125 GLN A CA 1
ATOM 947 C C . GLN A 1 125 ? 3.918 -9.214 -6.065 1.00 95.56 125 GLN A C 1
ATOM 949 O O . GLN A 1 125 ? 4.083 -9.229 -7.283 1.00 95.56 125 GLN A O 1
ATOM 954 N N . ILE A 1 126 ? 4.506 -8.323 -5.267 1.00 96.94 126 ILE A N 1
ATOM 955 C CA . ILE A 1 126 ? 5.533 -7.398 -5.747 1.00 96.94 126 ILE A CA 1
ATOM 956 C C . ILE A 1 126 ? 6.755 -8.195 -6.187 1.00 96.94 126 ILE A C 1
ATOM 958 O O . ILE A 1 126 ? 7.182 -8.001 -7.319 1.00 96.94 126 ILE A O 1
ATOM 962 N N . GLU A 1 127 ? 7.218 -9.150 -5.376 1.00 96.50 127 GLU A N 1
ATOM 963 C CA . GLU A 1 127 ? 8.324 -10.052 -5.738 1.00 96.50 127 GLU A CA 1
ATOM 964 C C . GLU A 1 127 ? 8.054 -10.758 -7.080 1.00 96.50 127 GLU A C 1
ATOM 966 O O . GLU A 1 127 ? 8.880 -10.729 -7.991 1.00 96.50 127 GLU A O 1
ATOM 971 N N . GLY A 1 128 ? 6.844 -11.298 -7.274 1.00 95.38 128 GLY A N 1
ATOM 972 C CA . GLY A 1 128 ? 6.471 -11.917 -8.551 1.00 95.38 128 GLY A CA 1
ATOM 973 C C . GLY A 1 128 ? 6.460 -10.944 -9.741 1.00 95.38 128 GLY A C 1
ATOM 974 O O . GLY A 1 128 ? 6.812 -11.320 -10.859 1.00 95.38 128 GLY A O 1
ATOM 975 N N . VAL A 1 129 ? 6.073 -9.683 -9.527 1.00 95.50 129 VAL A N 1
ATOM 976 C CA . VAL A 1 129 ? 6.135 -8.641 -10.566 1.00 95.50 129 VAL A CA 1
ATOM 977 C C . VAL A 1 129 ? 7.583 -8.230 -10.855 1.00 95.50 129 VAL A C 1
ATOM 979 O O . VAL A 1 129 ? 7.907 -7.957 -12.013 1.00 95.50 129 VAL A O 1
ATOM 982 N N . GLU A 1 130 ? 8.455 -8.197 -9.847 1.00 95.62 130 GLU A N 1
ATOM 983 C CA . GLU A 1 130 ? 9.889 -7.938 -10.006 1.00 95.62 130 GLU A CA 1
ATOM 984 C C . GLU A 1 130 ? 10.566 -9.012 -10.856 1.00 95.62 130 GLU A C 1
ATOM 986 O O . GLU A 1 130 ? 11.264 -8.673 -11.815 1.00 95.62 130 GLU A O 1
ATOM 991 N N . ASP A 1 131 ? 10.300 -10.288 -10.577 1.00 95.00 131 ASP A N 1
ATOM 992 C CA . ASP A 1 131 ? 10.860 -11.408 -11.337 1.00 95.00 131 ASP A CA 1
ATOM 993 C C . ASP A 1 131 ? 10.537 -11.293 -12.834 1.00 95.00 131 ASP A C 1
ATOM 995 O O . ASP A 1 131 ? 11.432 -11.356 -13.683 1.00 95.00 131 ASP A O 1
ATOM 999 N N . VAL A 1 132 ? 9.267 -11.042 -13.174 1.00 93.06 132 VAL A N 1
ATOM 1000 C CA . VAL A 1 132 ? 8.833 -10.843 -14.568 1.00 93.06 132 VAL A CA 1
ATOM 1001 C C . VAL A 1 132 ? 9.465 -9.585 -15.164 1.00 93.06 132 VAL A C 1
ATOM 1003 O O . VAL A 1 132 ? 9.924 -9.598 -16.305 1.00 93.06 132 VAL A O 1
ATOM 1006 N N . PHE A 1 133 ? 9.544 -8.496 -14.395 1.00 93.50 133 PHE A N 1
ATOM 1007 C CA . PHE A 1 133 ? 10.126 -7.236 -14.852 1.00 93.50 133 PHE A CA 1
ATOM 1008 C C . PHE A 1 133 ? 11.605 -7.363 -15.249 1.00 93.50 133 PHE A C 1
ATOM 1010 O O . PHE A 1 133 ? 12.049 -6.689 -16.184 1.00 93.50 133 PHE A O 1
ATOM 1017 N N . PHE A 1 134 ? 12.386 -8.192 -14.556 1.00 89.38 134 PHE A N 1
ATOM 1018 C CA . PHE A 1 134 ? 13.793 -8.421 -14.896 1.00 89.38 134 PHE A CA 1
ATOM 1019 C C . PHE A 1 134 ? 14.008 -9.545 -15.914 1.00 89.38 134 PHE A C 1
ATOM 1021 O O . PHE A 1 134 ? 15.020 -9.513 -16.616 1.00 89.38 134 PHE A O 1
ATOM 1028 N N . ALA A 1 135 ? 13.085 -10.502 -16.022 1.00 90.31 135 ALA A N 1
ATOM 1029 C CA . ALA A 1 135 ? 13.195 -11.620 -16.955 1.00 90.31 135 ALA A CA 1
ATOM 1030 C C . ALA A 1 135 ? 12.706 -11.293 -18.376 1.00 90.31 135 ALA A C 1
ATOM 1032 O O . ALA A 1 135 ? 13.257 -11.816 -19.347 1.00 90.31 135 ALA A O 1
ATOM 1033 N N . GLU A 1 136 ? 11.673 -10.460 -18.515 1.00 87.31 136 GLU A N 1
ATOM 1034 C CA . GLU A 1 136 ? 11.040 -10.200 -19.807 1.00 87.31 136 GLU A CA 1
ATOM 1035 C C . GLU A 1 136 ? 11.594 -8.969 -20.535 1.00 87.31 136 GLU A C 1
ATOM 1037 O O . GLU A 1 136 ? 12.003 -7.967 -19.947 1.00 87.31 136 GLU A O 1
ATOM 1042 N N . GLU A 1 137 ? 11.551 -9.034 -21.869 1.00 81.19 137 GLU A N 1
ATOM 1043 C CA . GLU A 1 137 ? 11.937 -7.928 -22.752 1.00 81.19 137 GLU A CA 1
ATOM 1044 C C . GLU A 1 137 ? 10.951 -6.749 -22.660 1.00 81.19 137 GLU A C 1
ATOM 1046 O O . GLU A 1 137 ? 11.343 -5.589 -22.811 1.00 81.19 137 GLU A O 1
ATOM 1051 N N . HIS A 1 138 ? 9.673 -7.036 -22.389 1.00 85.31 138 HIS A N 1
ATOM 1052 C CA . HIS A 1 138 ? 8.617 -6.037 -22.254 1.00 85.31 138 HIS A CA 1
ATOM 1053 C C . HIS A 1 138 ? 8.216 -5.900 -20.779 1.00 85.31 138 HIS A C 1
ATOM 1055 O O . HIS A 1 138 ? 7.767 -6.874 -20.182 1.00 85.31 138 HIS A O 1
ATOM 1061 N N . PRO A 1 139 ? 8.335 -4.707 -20.172 1.00 86.44 139 PRO A N 1
ATOM 1062 C CA . PRO A 1 139 ? 8.032 -4.544 -18.756 1.00 86.44 139 PRO A CA 1
ATOM 1063 C C . PRO A 1 139 ? 6.526 -4.743 -18.472 1.00 86.44 139 PRO A C 1
ATOM 1065 O O . PRO A 1 139 ? 5.697 -4.132 -19.165 1.00 86.44 139 PRO A O 1
ATOM 1068 N N . PRO A 1 140 ? 6.147 -5.503 -17.419 1.00 91.88 140 PRO A N 1
ATOM 1069 C CA . PRO A 1 140 ? 4.761 -5.840 -17.066 1.00 91.88 140 PRO A CA 1
ATOM 1070 C C . PRO A 1 140 ? 4.012 -4.654 -16.424 1.00 91.88 140 PRO A C 1
ATOM 1072 O O . PRO A 1 140 ? 3.545 -4.691 -15.287 1.00 91.88 140 PRO A O 1
ATOM 1075 N N . THR A 1 141 ? 3.881 -3.555 -17.168 1.00 92.81 141 THR A N 1
ATOM 1076 C CA . THR A 1 141 ? 3.366 -2.256 -16.690 1.00 92.81 141 THR A CA 1
ATOM 1077 C C . THR A 1 141 ? 1.951 -2.360 -16.107 1.00 92.81 141 THR A C 1
ATOM 1079 O O . THR A 1 141 ? 1.619 -1.688 -15.130 1.00 92.81 141 THR A O 1
ATOM 1082 N N . VAL A 1 142 ? 1.110 -3.221 -16.691 1.00 93.50 142 VAL A N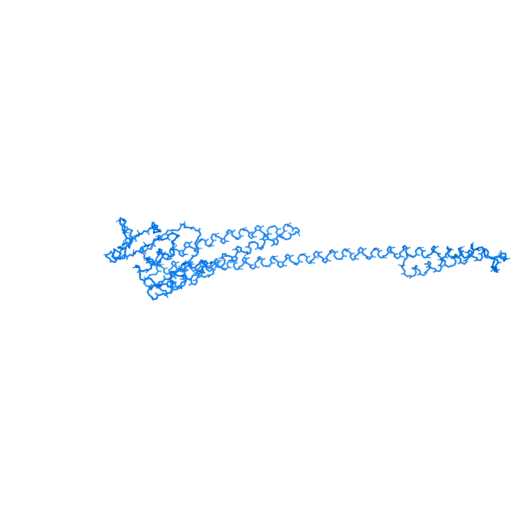 1
ATOM 1083 C CA . VAL A 1 142 ? -0.266 -3.449 -16.224 1.00 93.50 142 VAL A CA 1
ATOM 1084 C C . VAL A 1 142 ? -0.281 -4.143 -14.864 1.00 93.50 142 VAL A C 1
ATOM 1086 O O . VAL A 1 142 ? -1.072 -3.759 -14.000 1.00 93.50 142 VAL A O 1
ATOM 1089 N N . ASP A 1 143 ? 0.588 -5.131 -14.655 1.00 94.38 143 ASP A N 1
ATOM 1090 C CA . ASP A 1 143 ? 0.655 -5.868 -13.395 1.00 94.38 143 ASP A CA 1
ATOM 1091 C C . ASP A 1 143 ? 1.260 -5.002 -12.290 1.00 94.38 143 ASP A C 1
ATOM 1093 O O . ASP A 1 143 ? 0.676 -4.930 -11.210 1.00 94.38 143 ASP A O 1
ATOM 1097 N N . ILE A 1 144 ? 2.300 -4.211 -12.596 1.00 95.00 144 ILE A N 1
ATOM 1098 C CA . ILE A 1 144 ? 2.830 -3.187 -11.677 1.00 95.00 144 ILE A CA 1
ATOM 1099 C C . ILE A 1 144 ? 1.706 -2.247 -11.216 1.00 95.00 144 ILE A C 1
ATOM 1101 O O . ILE A 1 144 ? 1.545 -1.986 -10.024 1.00 95.00 144 ILE A O 1
ATOM 1105 N N . TYR A 1 145 ? 0.874 -1.765 -12.144 1.00 94.75 145 TYR A N 1
ATOM 1106 C CA . TYR A 1 145 ? -0.238 -0.876 -11.811 1.00 94.75 145 TYR A CA 1
ATOM 1107 C C . TYR A 1 145 ? -1.346 -1.568 -10.998 1.00 94.75 145 TYR A C 1
ATOM 1109 O O . TYR A 1 145 ? -1.929 -0.959 -10.093 1.00 94.75 145 TYR A O 1
ATOM 1117 N N . ARG A 1 146 ? -1.653 -2.838 -11.291 1.00 95.94 146 ARG A N 1
ATOM 1118 C CA . ARG A 1 146 ? -2.641 -3.619 -10.532 1.00 95.94 146 ARG A CA 1
ATOM 1119 C C . ARG A 1 146 ? -2.170 -3.831 -9.093 1.00 95.94 146 ARG A C 1
ATOM 1121 O O . ARG A 1 146 ? -2.952 -3.592 -8.171 1.00 95.94 146 ARG A O 1
ATOM 1128 N N . THR A 1 147 ? -0.906 -4.198 -8.902 1.00 96.44 147 THR A N 1
ATOM 1129 C CA . THR A 1 147 ? -0.296 -4.368 -7.577 1.00 96.44 147 THR A CA 1
ATOM 1130 C C . THR A 1 147 ? -0.223 -3.035 -6.831 1.00 96.44 147 THR A C 1
ATOM 1132 O O . THR A 1 147 ? -0.661 -2.959 -5.686 1.00 96.44 147 THR A O 1
ATOM 1135 N N . MET A 1 148 ? 0.159 -1.943 -7.506 1.00 97.12 148 MET A N 1
ATOM 1136 C CA . MET A 1 148 ? 0.140 -0.582 -6.945 1.00 97.12 148 MET A CA 1
ATOM 1137 C C . MET A 1 148 ? -1.239 -0.205 -6.390 1.00 97.12 148 MET A C 1
ATOM 1139 O O . MET A 1 148 ? -1.352 0.340 -5.292 1.00 97.12 148 MET A O 1
ATOM 1143 N N . ARG A 1 149 ? -2.323 -0.514 -7.116 1.00 96.19 149 ARG A N 1
ATOM 1144 C CA . ARG A 1 149 ? -3.686 -0.255 -6.624 1.00 96.19 149 ARG A CA 1
ATOM 1145 C C . ARG A 1 149 ? -4.018 -1.040 -5.356 1.00 96.19 149 ARG A C 1
ATOM 1147 O O . ARG A 1 149 ? -4.732 -0.501 -4.513 1.00 96.19 149 ARG A O 1
ATOM 1154 N N . ARG A 1 150 ? -3.526 -2.277 -5.216 1.00 95.62 150 ARG A N 1
ATOM 1155 C CA . ARG A 1 150 ? -3.715 -3.093 -4.004 1.00 95.62 150 ARG A CA 1
ATOM 1156 C C . ARG A 1 150 ? -2.944 -2.510 -2.822 1.00 95.62 150 ARG A C 1
ATOM 1158 O O . ARG A 1 150 ? -3.556 -2.309 -1.777 1.00 95.62 150 ARG A O 1
ATOM 1165 N N . VAL A 1 151 ? -1.675 -2.137 -3.019 1.00 96.75 151 VAL A N 1
ATOM 1166 C CA . VAL A 1 151 ? -0.857 -1.436 -2.009 1.00 96.75 151 VAL A CA 1
ATOM 1167 C C . VAL A 1 151 ? -1.575 -0.175 -1.525 1.00 96.75 151 VAL A C 1
ATOM 1169 O O . VAL A 1 151 ? -1.794 -0.009 -0.332 1.00 96.75 151 VAL A O 1
ATOM 1172 N N . LEU A 1 152 ? -2.041 0.679 -2.443 1.00 95.12 152 LEU A N 1
ATOM 1173 C CA . LEU A 1 152 ? -2.756 1.917 -2.101 1.00 95.12 152 LEU A CA 1
ATOM 1174 C C . LEU A 1 152 ? -4.122 1.682 -1.438 1.00 95.12 152 LEU A C 1
ATOM 1176 O O . LEU A 1 152 ? -4.629 2.554 -0.731 1.00 95.12 152 LEU A O 1
ATOM 1180 N N . ALA A 1 153 ? -4.787 0.559 -1.716 1.00 91.50 153 ALA A N 1
ATOM 1181 C CA . ALA A 1 153 ? -6.029 0.201 -1.037 1.00 91.50 153 ALA A CA 1
ATOM 1182 C C . ALA A 1 153 ? -5.760 -0.191 0.417 1.00 91.50 153 ALA A C 1
ATOM 1184 O O . ALA A 1 153 ? -6.421 0.340 1.305 1.00 91.50 153 ALA A O 1
ATOM 1185 N N . LEU A 1 154 ? -4.756 -1.038 0.646 1.00 92.75 154 LEU A N 1
ATOM 1186 C CA . LEU A 1 154 ? -4.367 -1.467 1.984 1.00 92.75 154 LEU A CA 1
ATOM 1187 C C . LEU A 1 154 ? -3.761 -0.319 2.800 1.00 92.75 154 LEU A C 1
ATOM 1189 O O . LEU A 1 154 ? -4.133 -0.132 3.951 1.00 92.75 154 LEU A O 1
ATOM 1193 N N . GLN A 1 155 ? -2.923 0.521 2.189 1.00 93.06 155 GLN A N 1
ATOM 1194 C CA . GLN A 1 155 ? -2.353 1.707 2.832 1.00 93.06 155 GLN A CA 1
ATOM 1195 C C . GLN A 1 155 ? -3.447 2.645 3.363 1.00 93.06 155 GLN A C 1
ATOM 1197 O O . GLN A 1 155 ? -3.384 3.096 4.499 1.00 93.06 155 GLN A O 1
ATOM 1202 N N . ARG A 1 156 ? -4.516 2.878 2.589 1.00 89.81 156 ARG A N 1
ATOM 1203 C CA . ARG A 1 156 ? -5.652 3.705 3.038 1.00 89.81 156 ARG A CA 1
ATOM 1204 C C . ARG A 1 156 ? -6.394 3.136 4.251 1.00 89.81 156 ARG A C 1
ATOM 1206 O O . ARG A 1 156 ? -7.048 3.912 4.945 1.00 89.81 156 ARG A O 1
ATOM 1213 N N . ALA A 1 157 ? -6.332 1.824 4.470 1.00 88.44 157 ALA A N 1
ATOM 1214 C CA . ALA A 1 157 ? -6.914 1.166 5.635 1.00 88.44 157 ALA A CA 1
ATOM 1215 C C . ALA A 1 157 ? -5.940 1.139 6.827 1.00 88.44 157 ALA A C 1
ATOM 1217 O O . ALA A 1 157 ? -6.359 1.368 7.957 1.00 88.44 157 ALA A O 1
ATOM 1218 N N . ALA A 1 158 ? -4.648 0.923 6.568 1.00 89.50 158 ALA A N 1
ATOM 1219 C CA . ALA A 1 158 ? -3.616 0.812 7.594 1.00 89.50 158 ALA A CA 1
ATOM 1220 C C . ALA A 1 158 ? -3.164 2.173 8.161 1.00 89.50 158 ALA A C 1
ATOM 1222 O O . ALA A 1 158 ? -2.960 2.281 9.368 1.00 89.50 158 ALA A O 1
ATOM 1223 N N . ASP A 1 159 ? -3.040 3.216 7.329 1.00 89.62 159 ASP A N 1
ATOM 1224 C CA . ASP A 1 159 ? -2.500 4.526 7.734 1.00 89.62 159 ASP A CA 1
ATOM 1225 C C . ASP A 1 159 ? -3.233 5.146 8.943 1.00 89.62 159 ASP A C 1
ATOM 1227 O O . ASP A 1 159 ? -2.561 5.574 9.884 1.00 89.62 159 ASP A O 1
ATOM 1231 N N . PRO A 1 160 ? -4.582 5.195 8.995 1.00 90.69 160 PRO A N 1
ATOM 1232 C CA . PRO A 1 160 ? -5.278 5.861 10.098 1.00 90.69 160 PRO A CA 1
ATOM 1233 C C . PRO A 1 160 ? -5.302 5.034 11.390 1.00 90.69 160 PRO A C 1
ATOM 1235 O O . PRO A 1 160 ? -5.656 5.554 12.445 1.00 90.69 160 PRO A O 1
ATOM 1238 N N . MET A 1 161 ? -4.949 3.747 11.329 1.00 89.50 161 MET A N 1
ATOM 1239 C CA . MET A 1 161 ? -5.058 2.824 12.460 1.00 89.50 161 MET A CA 1
ATOM 1240 C C . MET A 1 161 ? -4.128 3.214 13.610 1.00 89.50 161 MET A C 1
ATOM 1242 O O . MET A 1 161 ? -4.542 3.174 14.763 1.00 89.50 161 MET A O 1
ATOM 1246 N N . SER A 1 162 ? -2.915 3.679 13.300 1.00 90.25 162 SER A N 1
ATOM 1247 C CA . SER A 1 162 ? -1.981 4.191 14.310 1.00 90.25 162 SER A CA 1
ATOM 1248 C C . SER A 1 162 ? -2.570 5.384 15.074 1.00 90.25 162 SER A C 1
ATOM 1250 O O . SER A 1 162 ? -2.524 5.432 16.302 1.00 90.25 162 SER A O 1
ATOM 1252 N N . ASP A 1 163 ? -3.228 6.312 14.374 1.00 90.75 163 ASP A N 1
ATOM 1253 C CA . ASP A 1 163 ? -3.889 7.452 15.016 1.00 90.75 163 ASP A CA 1
ATOM 1254 C C . ASP A 1 163 ? -5.082 7.013 15.881 1.00 90.75 163 ASP A C 1
ATOM 1256 O O . ASP A 1 163 ? -5.303 7.570 16.959 1.00 90.75 163 ASP A O 1
ATOM 1260 N N . VAL A 1 164 ? -5.850 6.012 15.436 1.00 91.25 164 VAL A N 1
ATOM 1261 C CA . VAL A 1 164 ? -6.953 5.425 16.215 1.00 91.25 164 VAL A CA 1
ATOM 1262 C C . VAL A 1 164 ? -6.424 4.805 17.507 1.00 91.25 164 VAL A C 1
ATOM 1264 O O . VAL A 1 164 ? -6.892 5.165 18.588 1.00 91.25 164 VAL A O 1
ATOM 1267 N N . VAL A 1 165 ? -5.415 3.938 17.415 1.00 91.69 165 VAL A N 1
ATOM 1268 C CA . VAL A 1 165 ? -4.824 3.245 18.568 1.00 91.69 165 VAL A CA 1
ATOM 1269 C C . VAL A 1 165 ? -4.195 4.243 19.540 1.00 91.69 165 VAL A C 1
ATOM 1271 O O . VAL A 1 165 ? -4.441 4.165 20.744 1.00 91.69 165 VAL A O 1
ATOM 1274 N N . ALA A 1 166 ? -3.472 5.247 19.037 1.00 90.69 166 ALA A N 1
ATOM 1275 C CA . ALA A 1 166 ? -2.895 6.305 19.862 1.00 90.69 166 ALA A CA 1
ATOM 1276 C C . ALA A 1 166 ? -3.967 7.100 20.628 1.00 90.69 166 ALA A C 1
ATOM 1278 O O . ALA A 1 166 ? -3.771 7.449 21.796 1.00 90.69 166 ALA A O 1
ATOM 1279 N N . ARG A 1 167 ? -5.125 7.365 20.008 1.00 90.50 167 ARG A N 1
ATOM 1280 C CA . ARG A 1 167 ? -6.246 8.033 20.687 1.00 90.50 167 ARG A CA 1
ATOM 1281 C C . ARG A 1 167 ? -6.866 7.153 21.769 1.00 90.50 167 ARG A C 1
ATOM 1283 O O . ARG A 1 167 ? -7.106 7.668 22.861 1.00 90.50 167 ARG A O 1
ATOM 1290 N N . VAL A 1 168 ? -7.073 5.859 21.506 1.00 90.12 168 VAL A N 1
ATOM 1291 C CA . VAL A 1 168 ? -7.567 4.905 22.518 1.00 90.12 168 VAL A CA 1
ATOM 1292 C C . VAL A 1 168 ? -6.596 4.834 23.697 1.00 90.12 168 VAL A C 1
ATOM 1294 O O . VAL A 1 168 ? -7.011 4.971 24.849 1.00 90.12 168 VAL A O 1
ATOM 1297 N N . ALA A 1 169 ? -5.294 4.727 23.422 1.00 90.06 169 ALA A N 1
ATOM 1298 C CA . ALA A 1 169 ? -4.257 4.723 24.449 1.00 90.06 169 ALA A CA 1
ATOM 1299 C C . ALA A 1 169 ? -4.287 6.005 25.294 1.00 90.06 169 ALA A C 1
ATOM 1301 O O . ALA A 1 169 ? -4.274 5.931 26.516 1.00 90.06 169 ALA A O 1
ATOM 1302 N N . SER A 1 170 ? -4.435 7.180 24.669 1.00 89.38 170 SER A N 1
ATOM 1303 C CA . SER A 1 170 ? -4.472 8.468 25.384 1.00 89.38 170 SER A CA 1
ATOM 1304 C C . SER A 1 170 ? -5.655 8.630 26.348 1.00 89.38 170 SER A C 1
ATOM 1306 O O . SER A 1 170 ? -5.602 9.448 27.264 1.00 89.38 170 SER A O 1
ATOM 1308 N N . ARG A 1 171 ? -6.733 7.870 26.128 1.00 87.25 171 ARG A N 1
ATOM 1309 C CA . ARG A 1 171 ? -7.963 7.887 26.935 1.00 87.25 171 ARG A CA 1
ATOM 1310 C C . ARG A 1 171 ? -8.077 6.700 27.883 1.00 87.25 171 ARG A C 1
ATOM 1312 O O . ARG A 1 171 ? -9.079 6.579 28.590 1.00 87.25 171 ARG A O 1
ATOM 1319 N N . THR A 1 172 ? -7.084 5.819 27.883 1.00 87.31 172 THR A N 1
ATOM 1320 C CA . THR A 1 172 ? -7.023 4.693 28.806 1.00 87.31 172 THR A CA 1
ATOM 1321 C C . THR A 1 172 ? -6.516 5.197 30.166 1.00 87.31 172 THR A C 1
ATOM 1323 O O . THR A 1 172 ? -5.545 5.952 30.205 1.00 87.31 172 THR A O 1
ATOM 1326 N N . PRO A 1 173 ? -7.158 4.849 31.298 1.00 86.38 173 PRO A N 1
ATOM 1327 C CA . PRO A 1 173 ? -6.714 5.292 32.621 1.00 86.38 173 PRO A CA 1
ATOM 1328 C C . PRO A 1 173 ? -5.302 4.799 32.960 1.00 86.38 173 PRO A C 1
ATOM 1330 O O . PRO A 1 173 ? -4.995 3.630 32.742 1.00 86.38 173 PRO A O 1
ATOM 1333 N N . GLU A 1 174 ? -4.468 5.638 33.585 1.00 81.50 174 GLU A N 1
ATOM 1334 C CA . GLU A 1 174 ? -3.075 5.288 33.945 1.00 81.50 174 GLU A CA 1
ATOM 1335 C C . GLU A 1 174 ? -2.948 4.011 34.805 1.00 81.50 174 GLU A C 1
ATOM 1337 O O . GLU A 1 174 ? -1.905 3.361 34.803 1.00 81.50 174 GLU A O 1
ATOM 1342 N N . GLY A 1 175 ? -4.010 3.627 35.524 1.00 83.31 175 GLY A N 1
ATOM 1343 C CA . GLY A 1 175 ? -4.062 2.394 36.316 1.00 83.31 175 GLY A CA 1
ATOM 1344 C C . GLY A 1 175 ? -4.116 1.095 35.497 1.00 83.31 175 GLY A C 1
ATOM 1345 O O . GLY A 1 175 ? -3.854 0.030 36.048 1.00 83.31 175 GLY A O 1
ATOM 1346 N N . GLU A 1 176 ? -4.414 1.157 34.197 1.00 84.50 176 GLU A N 1
ATOM 1347 C CA . GLU A 1 176 ? -4.519 -0.003 33.299 1.00 84.50 176 GLU A CA 1
ATOM 1348 C C . GLU A 1 176 ? -3.212 -0.213 32.510 1.00 84.50 176 GLU A C 1
ATOM 1350 O O . GLU A 1 176 ? -3.161 -0.080 31.283 1.00 84.50 176 GLU A O 1
ATOM 1355 N N . LEU A 1 177 ? -2.116 -0.503 33.220 1.00 85.38 177 LEU A N 1
ATOM 1356 C CA . LEU A 1 177 ? -0.775 -0.602 32.623 1.00 85.38 177 LEU A CA 1
ATOM 1357 C C . LEU A 1 177 ? -0.661 -1.713 31.564 1.00 85.38 177 LEU A C 1
ATOM 1359 O O . LEU A 1 177 ? 0.020 -1.534 30.553 1.00 85.38 177 LEU A O 1
ATOM 1363 N N . GLU A 1 178 ? -1.313 -2.857 31.784 1.00 86.12 178 GLU A N 1
ATOM 1364 C CA . GLU A 1 178 ? -1.301 -3.968 30.826 1.00 86.12 178 GLU A CA 1
ATOM 1365 C C . GLU A 1 178 ? -1.970 -3.563 29.511 1.00 86.12 178 GLU A C 1
ATOM 1367 O O . GLU A 1 178 ? -1.362 -3.715 28.452 1.00 86.12 178 GLU A O 1
ATOM 1372 N N . LEU A 1 179 ? -3.151 -2.937 29.564 1.00 87.62 179 LEU A N 1
ATOM 1373 C CA . LEU A 1 179 ? -3.846 -2.464 28.367 1.00 87.62 179 LEU A CA 1
ATOM 1374 C C . LEU A 1 179 ? -3.023 -1.419 27.597 1.00 87.62 179 LEU A C 1
ATOM 1376 O O . LEU A 1 179 ? -2.938 -1.488 26.374 1.00 87.62 179 LEU A O 1
ATOM 1380 N N . HIS A 1 180 ? -2.342 -0.501 28.293 1.00 90.62 180 HIS A N 1
ATOM 1381 C CA . HIS A 1 180 ? -1.413 0.438 27.652 1.00 90.62 180 HIS A CA 1
ATOM 1382 C C . HIS A 1 180 ? -0.284 -0.268 26.896 1.00 90.62 180 HIS A C 1
ATOM 1384 O O . HIS A 1 180 ? 0.105 0.172 25.813 1.00 90.62 180 HIS A O 1
ATOM 1390 N N . ARG A 1 181 ? 0.262 -1.352 27.460 1.00 89.31 181 ARG A N 1
ATOM 1391 C CA . ARG A 1 181 ? 1.309 -2.146 26.809 1.00 89.31 181 ARG A CA 1
ATOM 1392 C C . ARG A 1 181 ? 0.783 -2.821 25.545 1.00 89.31 181 ARG A C 1
ATOM 1394 O O . ARG A 1 181 ? 1.464 -2.760 24.527 1.00 89.31 181 ARG A O 1
ATOM 1401 N N . HIS A 1 182 ? -0.402 -3.418 25.614 1.00 89.56 182 HIS A N 1
ATOM 1402 C CA . HIS A 1 182 ? -1.053 -4.056 24.471 1.00 89.56 182 HIS A CA 1
ATOM 1403 C C . HIS A 1 182 ? -1.365 -3.048 23.356 1.00 89.56 182 HIS A C 1
ATOM 1405 O O . HIS A 1 182 ? -0.948 -3.241 22.220 1.00 89.56 182 HIS A O 1
ATOM 1411 N N . LEU A 1 183 ? -1.984 -1.910 23.685 1.00 91.19 183 LEU A N 1
ATOM 1412 C CA . LEU A 1 183 ? -2.265 -0.846 22.712 1.00 91.19 183 LEU A CA 1
ATOM 1413 C C . LEU A 1 183 ? -0.992 -0.297 22.059 1.00 91.19 183 LEU A C 1
ATOM 1415 O O . LEU A 1 183 ? -0.986 0.001 20.869 1.00 91.19 183 LEU A O 1
ATOM 1419 N N . ARG A 1 184 ? 0.105 -0.174 22.813 1.00 91.81 184 ARG A N 1
ATOM 1420 C CA . ARG A 1 184 ? 1.392 0.244 22.248 1.00 91.81 184 ARG A CA 1
ATOM 1421 C C . ARG A 1 184 ? 1.927 -0.757 21.225 1.00 91.81 184 ARG A C 1
ATOM 1423 O O . ARG A 1 184 ? 2.481 -0.327 20.220 1.00 91.81 184 ARG A O 1
ATOM 1430 N N . ASP A 1 185 ? 1.781 -2.053 21.479 1.00 92.06 185 ASP A N 1
ATOM 1431 C CA . ASP A 1 185 ? 2.231 -3.083 20.540 1.00 92.06 185 ASP A CA 1
ATOM 1432 C C . ASP A 1 185 ? 1.439 -3.019 19.225 1.00 92.06 185 ASP A C 1
ATOM 1434 O O . ASP A 1 185 ? 2.034 -3.024 18.146 1.00 92.06 185 ASP A O 1
ATOM 1438 N N . VAL A 1 186 ? 0.119 -2.811 19.312 1.00 92.00 186 VAL A N 1
ATOM 1439 C CA . VAL A 1 186 ? -0.745 -2.591 18.139 1.00 92.00 186 VAL A CA 1
ATOM 1440 C C . VAL A 1 186 ? -0.360 -1.317 17.383 1.00 92.00 186 VAL A C 1
ATOM 1442 O O . VAL A 1 186 ? -0.307 -1.335 16.154 1.00 92.00 186 VAL A O 1
ATOM 1445 N N . ASP A 1 187 ? -0.054 -0.211 18.073 1.00 93.44 187 ASP A N 1
ATOM 1446 C CA . ASP A 1 187 ? 0.411 1.022 17.415 1.00 93.44 187 ASP A CA 1
ATOM 1447 C C . ASP A 1 187 ? 1.741 0.794 16.684 1.00 93.44 187 ASP A C 1
ATOM 1449 O O . ASP A 1 187 ? 1.878 1.151 15.511 1.00 93.44 187 ASP A O 1
ATOM 1453 N N . ASP A 1 188 ? 2.706 0.150 17.346 1.00 93.31 188 ASP A N 1
ATOM 1454 C CA . ASP A 1 188 ? 3.997 -0.194 16.750 1.00 93.31 188 ASP A CA 1
ATOM 1455 C C . ASP A 1 188 ? 3.802 -1.089 15.513 1.00 93.31 188 ASP A C 1
ATOM 1457 O O . ASP A 1 188 ? 4.435 -0.873 14.476 1.00 93.31 188 ASP A O 1
ATOM 1461 N N . HIS A 1 189 ? 2.894 -2.061 15.586 1.00 90.88 189 HIS A N 1
ATOM 1462 C CA . HIS A 1 189 ? 2.544 -2.939 14.478 1.00 90.88 189 HIS A CA 1
ATOM 1463 C C . HIS A 1 189 ? 1.894 -2.183 13.307 1.00 90.88 189 HIS A C 1
ATOM 1465 O O . HIS A 1 189 ? 2.369 -2.269 12.172 1.00 90.88 189 HIS A O 1
ATOM 1471 N N . ALA A 1 190 ? 0.873 -1.365 13.579 1.00 91.88 190 ALA A N 1
ATOM 1472 C CA . ALA A 1 190 ? 0.195 -0.539 12.583 1.00 91.88 190 ALA A CA 1
ATOM 1473 C C . ALA A 1 190 ? 1.178 0.387 11.846 1.00 91.88 190 ALA A C 1
ATOM 1475 O O . ALA A 1 190 ? 1.170 0.463 10.613 1.00 91.88 190 ALA A O 1
ATOM 1476 N N . ARG A 1 191 ? 2.079 1.049 12.588 1.00 94.12 191 ARG A N 1
ATOM 1477 C CA . ARG A 1 191 ? 3.122 1.922 12.024 1.00 94.12 191 ARG A CA 1
ATOM 1478 C C . ARG A 1 191 ? 4.112 1.157 11.153 1.00 94.12 191 ARG A C 1
ATOM 1480 O O . ARG A 1 191 ? 4.495 1.656 10.090 1.00 94.12 191 ARG A O 1
ATOM 1487 N N . ARG A 1 192 ? 4.540 -0.037 11.583 1.00 93.62 192 ARG A N 1
ATOM 1488 C CA . ARG A 1 192 ? 5.434 -0.900 10.792 1.00 93.62 192 ARG A CA 1
ATOM 1489 C C . ARG A 1 192 ? 4.783 -1.290 9.468 1.00 93.62 192 ARG A C 1
ATOM 1491 O O . ARG A 1 192 ? 5.406 -1.105 8.422 1.00 93.62 192 ARG A O 1
ATOM 1498 N N . THR A 1 193 ? 3.530 -1.738 9.498 1.00 94.62 193 THR A N 1
ATOM 1499 C CA . THR A 1 193 ? 2.773 -2.118 8.297 1.00 94.62 193 THR A CA 1
ATOM 1500 C C . THR A 1 193 ? 2.597 -0.936 7.341 1.00 94.62 193 THR A C 1
ATOM 1502 O O . THR A 1 193 ? 2.916 -1.056 6.158 1.00 94.62 193 THR A O 1
ATOM 1505 N N . ALA A 1 194 ? 2.203 0.240 7.839 1.00 92.56 194 ALA A N 1
ATOM 1506 C CA . ALA A 1 194 ? 2.085 1.451 7.020 1.00 92.56 194 ALA A CA 1
ATOM 1507 C C . ALA A 1 194 ? 3.425 1.864 6.375 1.00 92.56 194 ALA A C 1
ATOM 1509 O O . ALA A 1 194 ? 3.487 2.181 5.184 1.00 92.56 194 ALA A O 1
ATOM 1510 N N . THR A 1 195 ? 4.523 1.797 7.138 1.00 95.50 195 THR A N 1
ATOM 1511 C CA . THR A 1 195 ? 5.873 2.106 6.637 1.00 95.50 195 THR A CA 1
ATOM 1512 C C . THR A 1 195 ? 6.289 1.143 5.524 1.00 95.50 195 THR A C 1
ATOM 1514 O O . THR A 1 195 ? 6.805 1.582 4.495 1.00 95.50 195 THR A O 1
ATOM 1517 N N . ARG A 1 196 ? 6.023 -0.159 5.692 1.00 95.12 196 ARG A N 1
ATOM 1518 C CA . ARG A 1 196 ? 6.311 -1.179 4.676 1.00 95.12 196 ARG A CA 1
ATOM 1519 C C . ARG A 1 196 ? 5.537 -0.919 3.384 1.00 95.12 196 ARG A C 1
ATOM 1521 O O . ARG A 1 196 ? 6.147 -0.870 2.322 1.00 95.12 196 ARG A O 1
ATOM 1528 N N . LEU A 1 197 ? 4.235 -0.647 3.483 1.00 96.56 197 LEU A N 1
ATOM 1529 C CA . LEU A 1 197 ? 3.389 -0.341 2.324 1.00 96.56 197 LEU A CA 1
ATOM 1530 C C . LEU A 1 197 ? 3.839 0.924 1.583 1.00 96.56 197 LEU A C 1
ATOM 1532 O O . LEU A 1 197 ? 3.757 0.981 0.356 1.00 96.56 197 LEU A O 1
ATOM 1536 N N . SER A 1 198 ? 4.350 1.929 2.300 1.00 95.88 198 SER A N 1
ATOM 1537 C CA . SER A 1 198 ? 4.958 3.100 1.661 1.00 95.88 198 SER A CA 1
ATOM 1538 C C . SER A 1 198 ? 6.215 2.728 0.870 1.00 95.88 198 SER A C 1
ATOM 1540 O O . SER A 1 198 ? 6.378 3.199 -0.253 1.00 95.88 198 SER A O 1
ATOM 1542 N N . GLY A 1 199 ? 7.080 1.874 1.424 1.00 96.62 199 GLY A N 1
ATOM 1543 C CA . GLY A 1 199 ? 8.268 1.375 0.725 1.00 96.62 199 GLY A CA 1
ATOM 1544 C C . GLY A 1 199 ? 7.915 0.570 -0.528 1.00 96.62 199 GLY A C 1
ATOM 1545 O O . GLY A 1 199 ? 8.451 0.833 -1.602 1.00 96.62 199 GLY A O 1
ATOM 1546 N N . ASP A 1 200 ? 6.946 -0.337 -0.413 1.00 97.31 200 ASP A N 1
ATOM 1547 C CA . ASP A 1 200 ? 6.408 -1.135 -1.520 1.00 97.31 200 ASP A CA 1
ATOM 1548 C C . ASP A 1 200 ? 5.846 -0.246 -2.648 1.00 97.31 200 ASP A C 1
ATOM 1550 O O . ASP A 1 200 ? 6.095 -0.471 -3.837 1.00 97.31 200 ASP A O 1
ATOM 1554 N N . ARG A 1 201 ? 5.122 0.823 -2.290 1.00 97.06 201 ARG A N 1
ATOM 1555 C CA . ARG A 1 201 ? 4.621 1.821 -3.246 1.00 97.06 201 ARG A CA 1
ATOM 1556 C C . ARG A 1 201 ? 5.767 2.518 -3.983 1.00 97.06 201 ARG A C 1
ATOM 1558 O O . ARG A 1 201 ? 5.699 2.695 -5.200 1.00 97.06 201 ARG A O 1
ATOM 1565 N N . ASP A 1 202 ? 6.800 2.938 -3.263 1.00 97.62 202 ASP A N 1
ATOM 1566 C CA . ASP A 1 202 ? 7.924 3.678 -3.839 1.00 97.62 202 ASP A CA 1
ATOM 1567 C C . ASP A 1 202 ? 8.798 2.779 -4.742 1.00 97.62 202 ASP A C 1
ATOM 1569 O O . ASP A 1 202 ? 9.286 3.228 -5.786 1.00 97.62 202 ASP A O 1
ATOM 1573 N N . LEU A 1 203 ? 8.917 1.490 -4.408 1.00 96.62 20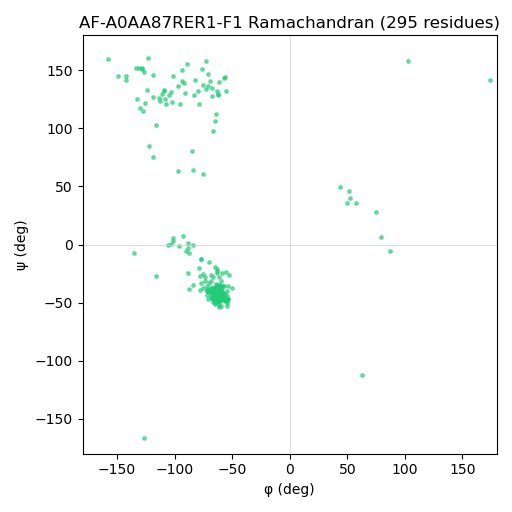3 LEU A N 1
ATOM 1574 C CA . LEU A 1 203 ? 9.531 0.465 -5.255 1.00 96.62 203 LEU A CA 1
ATOM 1575 C C . LEU A 1 203 ? 8.769 0.298 -6.576 1.00 96.62 203 LEU A C 1
ATOM 1577 O O . LEU A 1 203 ? 9.350 0.466 -7.651 1.00 96.62 203 LEU A O 1
ATOM 1581 N N . LEU A 1 204 ? 7.454 0.067 -6.519 1.00 96.81 204 LEU A N 1
ATOM 1582 C CA . LEU A 1 204 ? 6.621 -0.063 -7.721 1.00 96.81 204 LEU A CA 1
ATOM 1583 C C . LEU A 1 204 ? 6.653 1.208 -8.588 1.00 96.81 204 LEU A C 1
ATOM 1585 O O . LEU A 1 204 ? 6.658 1.127 -9.818 1.00 96.81 204 LEU A O 1
ATOM 1589 N N . ALA A 1 205 ? 6.704 2.394 -7.972 1.00 96.62 205 ALA A N 1
ATOM 1590 C CA . ALA A 1 205 ? 6.841 3.657 -8.696 1.00 96.62 205 ALA A CA 1
ATOM 1591 C C . ALA A 1 205 ? 8.192 3.747 -9.428 1.00 96.62 205 ALA A C 1
ATOM 1593 O O . ALA A 1 205 ? 8.244 4.167 -10.587 1.00 96.62 205 ALA A O 1
ATOM 1594 N N . SER A 1 206 ? 9.266 3.297 -8.780 1.00 96.19 206 SER A N 1
ATOM 1595 C CA . SER A 1 206 ? 10.608 3.229 -9.362 1.00 96.19 206 SER A CA 1
ATOM 1596 C C . SER A 1 206 ? 10.676 2.218 -10.517 1.00 96.19 206 SER A C 1
ATOM 1598 O O . SER A 1 206 ? 11.266 2.513 -11.557 1.00 96.19 206 SER A O 1
ATOM 1600 N N . MET A 1 207 ? 9.999 1.068 -10.406 1.00 95.06 207 MET A N 1
ATOM 1601 C CA . MET A 1 207 ? 9.864 0.099 -11.504 1.00 95.06 207 MET A CA 1
ATOM 1602 C C . MET A 1 207 ? 9.115 0.684 -12.707 1.00 95.06 207 MET A C 1
ATOM 1604 O O . MET A 1 207 ? 9.543 0.483 -13.842 1.00 95.06 207 MET A O 1
ATOM 1608 N N . LEU A 1 208 ? 8.036 1.451 -12.491 1.00 94.19 208 LEU A N 1
ATOM 1609 C CA . LEU A 1 208 ? 7.344 2.160 -13.579 1.00 94.19 208 LEU A CA 1
ATOM 1610 C C . LEU A 1 208 ? 8.261 3.173 -14.270 1.00 94.19 208 LEU A C 1
ATOM 1612 O O . LEU A 1 208 ? 8.282 3.246 -15.499 1.00 94.19 208 LEU A O 1
ATOM 1616 N N . GLN A 1 209 ? 9.046 3.936 -13.507 1.00 93.75 209 GLN A N 1
ATOM 1617 C CA . GLN A 1 209 ? 10.024 4.861 -14.084 1.00 93.75 209 GLN A CA 1
ATOM 1618 C C . GLN A 1 209 ? 11.073 4.110 -14.913 1.00 93.75 209 GLN A C 1
ATOM 1620 O O . GLN A 1 209 ? 11.341 4.486 -16.057 1.00 93.75 209 GLN A O 1
ATOM 1625 N N . LEU A 1 210 ? 11.606 3.000 -14.403 1.00 93.69 210 LEU A N 1
ATOM 1626 C CA . LEU A 1 210 ? 12.568 2.180 -15.135 1.00 93.69 210 LEU A CA 1
ATOM 1627 C C . LEU A 1 210 ? 11.954 1.533 -16.389 1.00 93.69 210 LEU A C 1
ATOM 1629 O O . LEU A 1 210 ? 12.612 1.486 -17.426 1.00 93.69 210 LEU A O 1
ATOM 1633 N N . ALA A 1 211 ? 10.685 1.111 -16.342 1.00 90.56 211 ALA A N 1
ATOM 1634 C CA . ALA A 1 211 ? 9.947 0.626 -17.510 1.00 90.56 211 ALA A CA 1
ATOM 1635 C C . ALA A 1 211 ? 9.923 1.678 -18.627 1.00 90.56 211 ALA A C 1
ATOM 1637 O O . ALA A 1 211 ? 10.240 1.379 -19.778 1.00 90.56 211 ALA A O 1
ATOM 1638 N N . THR A 1 212 ? 9.603 2.931 -18.281 1.00 89.50 212 THR A N 1
ATOM 1639 C CA . THR A 1 212 ? 9.590 4.029 -19.258 1.00 89.50 212 THR A CA 1
ATOM 1640 C C . THR A 1 212 ? 10.980 4.326 -19.820 1.00 89.50 212 THR A C 1
ATOM 1642 O O . THR A 1 212 ? 11.111 4.563 -21.021 1.00 89.50 212 THR A O 1
ATOM 1645 N N . ALA A 1 213 ? 12.023 4.246 -18.988 1.00 90.00 213 ALA A N 1
ATOM 1646 C CA . ALA A 1 213 ? 13.403 4.433 -19.422 1.00 90.00 213 ALA A CA 1
ATOM 1647 C C . ALA A 1 213 ? 13.854 3.333 -20.399 1.00 90.00 213 ALA A C 1
ATOM 1649 O O . ALA A 1 213 ? 14.421 3.658 -21.439 1.00 90.00 213 ALA A O 1
ATOM 1650 N N . ARG A 1 214 ? 13.534 2.058 -20.130 1.00 88.12 214 ARG A N 1
ATOM 1651 C CA . ARG A 1 214 ? 13.832 0.936 -21.043 1.00 88.12 214 ARG A CA 1
ATOM 1652 C C . ARG A 1 214 ? 13.138 1.086 -22.395 1.00 88.12 214 ARG A C 1
ATOM 1654 O O . ARG A 1 214 ? 13.749 0.843 -23.432 1.00 88.12 214 ARG A O 1
ATOM 1661 N N . VAL A 1 215 ? 11.875 1.520 -22.403 1.00 87.44 215 VAL A N 1
ATOM 1662 C CA . VAL A 1 215 ? 11.147 1.794 -23.654 1.00 87.44 215 VAL A CA 1
ATOM 1663 C C . VAL A 1 215 ? 11.829 2.914 -24.448 1.00 87.44 215 VAL A C 1
ATOM 1665 O O . VAL A 1 215 ? 11.987 2.792 -25.663 1.00 87.44 215 VAL A O 1
ATOM 1668 N N . ALA A 1 216 ? 12.279 3.979 -23.779 1.00 86.06 216 ALA A N 1
ATOM 1669 C CA . ALA A 1 216 ? 12.997 5.074 -24.428 1.00 86.06 216 ALA A CA 1
ATOM 1670 C C . ALA A 1 216 ? 14.382 4.650 -24.956 1.00 86.06 216 ALA A C 1
ATOM 1672 O O . ALA A 1 216 ? 14.766 5.045 -26.056 1.00 86.06 216 ALA A O 1
ATOM 1673 N N . GLU A 1 217 ? 15.128 3.837 -24.202 1.00 87.94 217 GLU A N 1
ATOM 1674 C CA . GLU A 1 217 ? 16.417 3.277 -24.628 1.00 87.94 217 GLU A CA 1
ATOM 1675 C C . GLU A 1 217 ? 16.255 2.431 -25.893 1.00 87.94 217 GLU A C 1
ATOM 1677 O O . GLU A 1 217 ? 16.936 2.680 -26.889 1.00 87.94 217 GLU A O 1
ATOM 1682 N N . ARG A 1 218 ? 15.262 1.536 -25.909 1.00 84.38 218 ARG A N 1
ATOM 1683 C CA . ARG A 1 218 ? 14.935 0.731 -27.089 1.00 84.38 218 ARG A CA 1
ATOM 1684 C C . ARG A 1 218 ? 14.627 1.597 -28.309 1.00 84.38 218 ARG A C 1
ATOM 1686 O O . ARG A 1 218 ? 15.175 1.358 -29.380 1.00 84.38 218 ARG A O 1
ATOM 1693 N N . GLN A 1 219 ? 13.780 2.617 -28.156 1.00 86.00 219 GLN A N 1
ATOM 1694 C CA . GLN A 1 219 ? 13.462 3.532 -29.256 1.00 86.00 219 GLN A CA 1
ATOM 1695 C C . GLN A 1 219 ? 14.707 4.251 -29.790 1.00 86.00 219 GLN A C 1
ATOM 1697 O O . GLN A 1 219 ? 14.828 4.455 -30.999 1.00 86.00 219 GLN A O 1
ATOM 1702 N N . ASN A 1 220 ? 15.643 4.621 -28.913 1.00 88.56 220 ASN A N 1
ATOM 1703 C CA . ASN A 1 220 ? 16.892 5.256 -29.320 1.00 88.56 220 ASN A CA 1
ATOM 1704 C C . ASN A 1 220 ? 17.806 4.297 -30.095 1.00 88.56 220 ASN A C 1
ATOM 1706 O O . ASN A 1 220 ? 18.400 4.70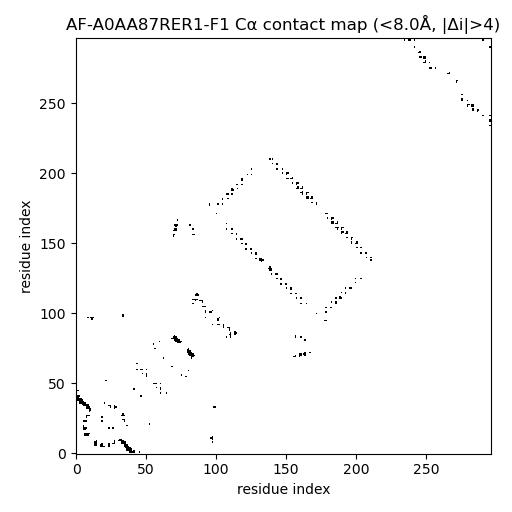5 -31.096 1.00 88.56 220 ASN A O 1
ATOM 1710 N N . ASP A 1 221 ? 17.908 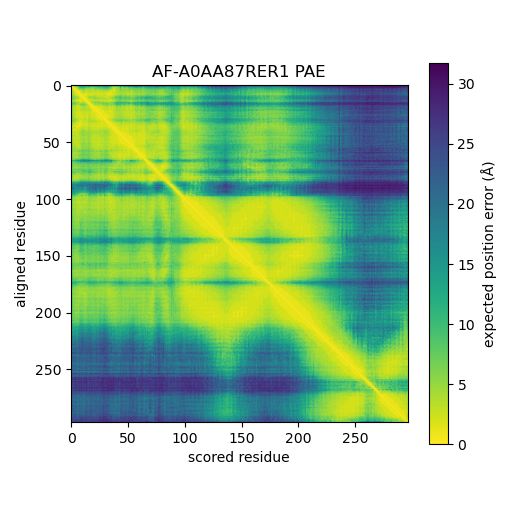3.039 -29.673 1.00 89.00 221 ASP A N 1
ATOM 1711 C CA . ASP A 1 221 ? 18.723 2.038 -30.364 1.00 89.00 221 ASP A CA 1
ATOM 1712 C C . ASP A 1 221 ? 18.117 1.630 -31.712 1.00 89.00 221 ASP A C 1
ATOM 1714 O O . ASP A 1 221 ? 18.831 1.565 -32.716 1.00 89.00 221 ASP A O 1
ATOM 1718 N N . GLU A 1 222 ? 16.792 1.473 -31.785 1.00 88.00 222 GLU A N 1
ATOM 1719 C CA . GLU A 1 222 ? 16.077 1.259 -33.048 1.00 88.00 222 GLU A CA 1
ATOM 1720 C C . GLU A 1 222 ? 16.269 2.448 -34.007 1.00 88.00 222 GLU A C 1
ATOM 1722 O O . GLU A 1 222 ? 16.571 2.256 -35.187 1.00 88.00 222 GLU A O 1
ATOM 1727 N N . MET A 1 223 ? 16.178 3.689 -33.511 1.00 84.62 223 MET A N 1
ATOM 1728 C CA . MET A 1 223 ? 16.442 4.899 -34.303 1.00 84.62 223 MET A CA 1
ATOM 1729 C C . MET A 1 223 ? 17.873 4.918 -34.857 1.00 84.62 223 MET A C 1
ATOM 1731 O O . MET A 1 223 ? 18.079 5.279 -36.020 1.00 84.62 223 MET A O 1
ATOM 1735 N N . ARG A 1 224 ? 18.871 4.523 -34.057 1.00 88.69 224 ARG A N 1
ATOM 1736 C CA . ARG A 1 224 ? 20.275 4.437 -34.494 1.00 88.69 224 ARG A CA 1
ATOM 1737 C C . ARG A 1 224 ? 20.454 3.396 -35.590 1.00 88.69 224 ARG A C 1
ATOM 1739 O O . ARG A 1 224 ? 21.005 3.729 -36.638 1.00 88.69 224 ARG A O 1
ATOM 1746 N N . ALA A 1 225 ? 19.920 2.192 -35.394 1.00 90.19 225 ALA A N 1
ATOM 1747 C CA . ALA A 1 225 ? 19.980 1.122 -36.386 1.00 90.19 225 ALA A CA 1
ATOM 1748 C C . ALA A 1 225 ? 19.322 1.541 -37.715 1.00 90.19 225 ALA A C 1
ATOM 1750 O O . ALA A 1 225 ? 19.904 1.368 -38.790 1.00 90.19 225 ALA A O 1
ATOM 1751 N N . MET A 1 226 ? 18.146 2.178 -37.653 1.00 86.81 226 MET A N 1
ATOM 1752 C CA . MET A 1 226 ? 17.476 2.728 -38.837 1.00 86.81 226 MET A CA 1
ATOM 1753 C C . MET A 1 226 ? 18.297 3.836 -39.510 1.00 86.81 226 MET A C 1
ATOM 1755 O O . MET A 1 226 ? 18.395 3.873 -40.737 1.00 86.81 226 MET A O 1
ATOM 1759 N N . THR A 1 227 ? 18.919 4.724 -38.729 1.00 88.75 227 THR A N 1
ATOM 1760 C CA . THR A 1 227 ? 19.754 5.819 -39.252 1.00 88.75 227 THR A CA 1
ATOM 1761 C C . THR A 1 227 ? 20.983 5.283 -39.987 1.00 88.75 227 THR A C 1
ATOM 1763 O O . THR A 1 227 ? 21.308 5.754 -41.078 1.00 88.75 227 THR A O 1
ATOM 1766 N N . GLU A 1 228 ? 21.653 4.268 -39.440 1.00 88.75 228 GLU A N 1
ATOM 1767 C CA . GLU A 1 228 ? 22.786 3.609 -40.097 1.00 88.75 228 GLU A CA 1
ATOM 1768 C C . GLU A 1 228 ? 22.369 2.957 -41.420 1.00 88.75 228 GLU A C 1
ATOM 1770 O O . GLU A 1 228 ? 23.013 3.173 -42.454 1.00 88.75 228 GLU A O 1
ATOM 1775 N N . GLN A 1 229 ? 21.242 2.236 -41.428 1.00 87.25 229 GLN A N 1
ATOM 1776 C CA . GLN A 1 229 ? 20.680 1.661 -42.651 1.00 87.25 229 GLN A CA 1
ATOM 1777 C C . GLN A 1 229 ? 20.352 2.747 -43.686 1.00 87.25 229 GLN A C 1
ATOM 1779 O O . GLN A 1 229 ? 20.638 2.581 -44.875 1.00 87.25 229 GLN A O 1
ATOM 1784 N N . GLN A 1 230 ? 19.812 3.885 -43.245 1.00 82.94 230 GLN A N 1
ATOM 1785 C CA . GLN A 1 230 ? 19.512 5.022 -44.110 1.00 82.94 230 GLN A CA 1
ATOM 1786 C C . GLN A 1 230 ? 20.786 5.633 -44.716 1.00 82.94 230 GLN A C 1
ATOM 1788 O O . GLN A 1 230 ? 20.788 6.010 -45.891 1.00 82.94 230 GLN A O 1
ATOM 1793 N N . ILE A 1 231 ? 21.892 5.705 -43.966 1.00 87.50 231 ILE A N 1
ATOM 1794 C CA . ILE A 1 231 ? 23.190 6.164 -44.487 1.00 87.50 231 ILE A CA 1
ATOM 1795 C C . ILE A 1 231 ? 23.687 5.223 -45.591 1.00 87.50 231 ILE A C 1
ATOM 1797 O O . ILE A 1 231 ? 24.055 5.691 -46.673 1.00 87.50 231 ILE A O 1
ATOM 1801 N N . VAL A 1 232 ? 23.647 3.908 -45.357 1.00 88.25 232 VAL A N 1
ATOM 1802 C CA . VAL A 1 232 ? 24.065 2.903 -46.348 1.00 88.25 232 VAL A CA 1
ATOM 1803 C C . VAL A 1 232 ? 23.184 2.964 -47.599 1.00 88.25 232 VAL A C 1
ATOM 1805 O O . VAL A 1 232 ? 23.694 2.963 -48.721 1.00 88.25 232 VAL A O 1
ATOM 1808 N N . GLN A 1 233 ? 21.865 3.080 -47.436 1.00 88.38 233 GLN A N 1
ATOM 1809 C CA . GLN A 1 233 ? 20.926 3.189 -48.554 1.00 88.38 233 GLN A CA 1
ATOM 1810 C C . GLN A 1 233 ? 21.137 4.475 -49.369 1.00 88.38 233 GLN A C 1
ATOM 1812 O O . GLN A 1 233 ? 21.078 4.455 -50.604 1.00 88.38 233 GLN A O 1
ATOM 1817 N N . ASN A 1 234 ? 21.433 5.591 -48.701 1.00 87.62 234 ASN A N 1
ATOM 1818 C CA . ASN A 1 234 ? 21.785 6.841 -49.368 1.00 87.62 234 ASN A CA 1
ATOM 1819 C C . ASN A 1 234 ? 23.065 6.699 -50.205 1.00 87.62 234 ASN A C 1
ATOM 1821 O O . ASN A 1 234 ? 23.128 7.242 -51.309 1.00 87.62 234 ASN A O 1
ATOM 1825 N N . ASP A 1 235 ? 24.068 5.955 -49.731 1.00 89.00 235 ASP A N 1
ATOM 1826 C CA . ASP A 1 235 ? 25.287 5.678 -50.503 1.00 89.00 235 ASP A CA 1
ATOM 1827 C C . ASP A 1 235 ? 25.000 4.856 -51.771 1.00 89.00 235 ASP A C 1
ATOM 1829 O O . ASP A 1 235 ? 25.458 5.196 -52.864 1.00 89.00 235 ASP A O 1
ATOM 1833 N N . GLN A 1 236 ? 24.151 3.829 -51.663 1.00 87.38 236 GLN A N 1
ATOM 1834 C CA . GLN A 1 236 ? 23.708 3.048 -52.826 1.00 87.38 236 GLN A CA 1
ATOM 1835 C C . GLN A 1 236 ? 22.949 3.914 -53.837 1.00 87.38 236 GLN A C 1
ATOM 1837 O O . GLN A 1 236 ? 23.195 3.842 -55.043 1.00 87.38 236 GLN A O 1
ATOM 1842 N N . THR A 1 237 ? 22.074 4.793 -53.351 1.00 87.12 237 THR A N 1
ATOM 1843 C CA . THR A 1 237 ? 21.316 5.721 -54.200 1.00 87.12 237 THR A CA 1
ATOM 1844 C C . THR A 1 237 ? 22.252 6.663 -54.962 1.00 87.12 237 THR A C 1
ATOM 1846 O O . THR A 1 237 ? 22.069 6.875 -56.165 1.00 87.12 237 THR A O 1
ATOM 1849 N N . LYS A 1 238 ? 23.309 7.174 -54.312 1.00 88.50 238 LYS A N 1
ATOM 1850 C CA . LYS A 1 238 ? 24.353 7.979 -54.973 1.00 88.50 238 LYS A CA 1
ATOM 1851 C C . LYS A 1 238 ? 25.059 7.199 -56.082 1.00 88.50 238 LYS A C 1
ATOM 1853 O O . LYS A 1 238 ? 25.241 7.742 -57.171 1.00 88.50 238 LYS A O 1
ATOM 1858 N N . LYS A 1 239 ? 25.403 5.928 -55.850 1.00 89.31 239 LYS A N 1
ATOM 1859 C CA . LYS A 1 239 ? 26.064 5.071 -56.850 1.00 89.31 239 LYS A CA 1
ATOM 1860 C C . LYS A 1 239 ? 25.175 4.805 -58.065 1.00 89.31 239 LYS A C 1
ATOM 1862 O O . LYS A 1 239 ? 25.618 5.002 -59.195 1.00 89.31 239 LYS A O 1
ATOM 1867 N N . VAL A 1 240 ? 23.917 4.413 -57.848 1.00 90.38 240 VAL A N 1
ATOM 1868 C CA . VAL A 1 240 ? 22.960 4.121 -58.934 1.00 90.38 240 VAL A CA 1
ATOM 1869 C C . VAL A 1 240 ? 22.691 5.366 -59.780 1.00 90.38 240 VAL A C 1
ATOM 1871 O O . VAL A 1 240 ? 22.780 5.313 -61.006 1.00 90.38 240 VAL A O 1
ATOM 1874 N N . THR A 1 241 ? 22.423 6.506 -59.140 1.00 90.38 241 THR A N 1
ATOM 1875 C CA . THR A 1 241 ? 22.161 7.771 -59.849 1.00 90.38 241 THR A CA 1
ATOM 1876 C C . THR A 1 241 ? 23.391 8.283 -60.605 1.00 90.38 241 THR A C 1
ATOM 1878 O O . THR A 1 241 ? 23.257 8.757 -61.734 1.00 90.38 241 THR A O 1
ATOM 1881 N N . SER A 1 242 ? 24.596 8.117 -60.047 1.00 90.94 242 SER A N 1
ATOM 1882 C CA . SER A 1 242 ? 25.853 8.483 -60.716 1.00 90.94 242 SER A CA 1
ATOM 1883 C C . SER A 1 242 ? 26.109 7.631 -61.963 1.00 90.94 242 SER A C 1
ATOM 1885 O O . SER A 1 242 ? 26.444 8.175 -63.016 1.00 90.94 242 SER A O 1
ATOM 1887 N N . TRP A 1 243 ? 25.902 6.310 -61.890 1.00 91.50 243 TRP A N 1
ATOM 1888 C CA . TRP A 1 243 ? 26.025 5.426 -63.057 1.00 91.50 243 TRP A CA 1
ATOM 1889 C C . TRP A 1 243 ? 24.967 5.710 -64.124 1.00 91.50 243 TRP A C 1
ATOM 1891 O O . TRP A 1 243 ? 25.304 5.777 -65.307 1.00 91.50 243 TRP A O 1
ATOM 1901 N N . ALA A 1 244 ? 23.718 5.951 -63.720 1.00 92.44 244 ALA A N 1
ATOM 1902 C CA . ALA A 1 244 ? 22.657 6.348 -64.640 1.00 92.44 244 ALA A CA 1
ATOM 1903 C C . ALA A 1 244 ? 23.013 7.647 -65.384 1.00 92.44 244 ALA A C 1
ATOM 1905 O O . ALA A 1 244 ? 22.874 7.705 -66.602 1.00 92.44 244 ALA A O 1
ATOM 1906 N N . ALA A 1 245 ? 23.552 8.657 -64.691 1.00 90.44 245 ALA A N 1
ATOM 1907 C CA . ALA A 1 245 ? 23.993 9.908 -65.311 1.00 90.44 245 ALA A CA 1
ATOM 1908 C C . ALA A 1 245 ? 25.170 9.715 -66.290 1.00 90.44 245 ALA A C 1
ATOM 1910 O O . ALA A 1 245 ? 25.176 10.322 -67.363 1.00 90.44 245 ALA A O 1
ATOM 1911 N N . ILE A 1 246 ? 26.143 8.852 -65.957 1.00 92.25 246 ILE A N 1
ATOM 1912 C CA . ILE A 1 246 ? 27.275 8.523 -66.846 1.00 92.25 246 ILE A CA 1
ATOM 1913 C C . ILE A 1 246 ? 26.787 7.851 -68.136 1.00 92.25 246 ILE A C 1
ATOM 1915 O O . ILE A 1 246 ? 27.281 8.186 -69.208 1.00 92.25 246 ILE A O 1
ATOM 1919 N N . LEU A 1 247 ? 25.824 6.927 -68.049 1.00 90.75 247 LEU A N 1
ATOM 1920 C CA . LEU A 1 247 ? 25.271 6.214 -69.209 1.00 90.75 247 LEU A CA 1
ATOM 1921 C C . LEU A 1 247 ? 24.285 7.067 -70.022 1.00 90.75 247 LEU A C 1
ATOM 1923 O O . LEU A 1 247 ? 24.212 6.947 -71.249 1.00 90.75 247 LEU A O 1
ATOM 1927 N N . PHE A 1 248 ? 23.542 7.955 -69.360 1.00 93.75 248 PHE A N 1
ATOM 1928 C CA . PHE A 1 248 ? 22.582 8.841 -70.014 1.00 93.75 248 PHE A CA 1
ATOM 1929 C C . PHE A 1 248 ? 23.264 9.812 -70.980 1.00 93.75 248 PHE A C 1
ATOM 1931 O O . PHE A 1 248 ? 22.738 10.087 -72.055 1.00 93.75 248 PHE A O 1
ATOM 1938 N N . ALA A 1 249 ? 24.452 10.310 -70.640 1.00 89.69 249 ALA A N 1
ATOM 1939 C CA . ALA A 1 249 ? 25.079 11.353 -71.436 1.00 89.69 249 ALA A CA 1
ATOM 1940 C C . ALA A 1 249 ? 25.523 10.919 -72.851 1.00 89.69 249 ALA A C 1
ATOM 1942 O O . ALA A 1 249 ? 25.183 11.624 -73.804 1.00 89.69 249 ALA A O 1
ATOM 1943 N N . PRO A 1 250 ? 26.192 9.764 -73.055 1.00 90.81 250 PRO A N 1
ATOM 1944 C CA . PRO A 1 250 ? 26.410 9.219 -74.393 1.00 90.81 250 PRO A CA 1
ATOM 1945 C C . PRO A 1 250 ? 25.106 8.940 -75.137 1.00 90.81 250 PRO A C 1
ATOM 1947 O O . PRO A 1 250 ? 25.018 9.198 -76.332 1.00 90.81 250 PRO A O 1
ATOM 1950 N N . THR A 1 251 ? 24.077 8.469 -74.425 1.00 91.19 251 THR A N 1
ATOM 1951 C CA . THR A 1 251 ? 22.760 8.177 -75.009 1.00 91.19 251 THR A CA 1
ATOM 1952 C C . THR A 1 251 ? 22.094 9.441 -75.555 1.00 91.19 251 THR A C 1
ATOM 1954 O O . THR A 1 251 ? 21.538 9.412 -76.648 1.00 91.19 251 THR A O 1
ATOM 1957 N N . LEU A 1 252 ? 22.195 10.570 -74.845 1.00 91.00 252 LEU A N 1
ATOM 1958 C CA . LEU A 1 252 ? 21.693 11.865 -75.309 1.00 91.00 252 LEU A CA 1
ATOM 1959 C C . LEU A 1 252 ? 22.417 12.329 -76.581 1.00 91.00 252 LEU A C 1
ATOM 1961 O O . LEU A 1 252 ? 21.769 12.761 -77.532 1.00 91.00 252 LEU A O 1
ATOM 1965 N N . ILE A 1 253 ? 23.749 12.205 -76.619 1.00 88.06 253 ILE A N 1
ATOM 1966 C CA . ILE A 1 253 ? 24.556 12.561 -77.797 1.00 88.06 253 ILE A CA 1
ATOM 1967 C C . ILE A 1 253 ? 24.193 11.657 -78.982 1.00 88.06 253 ILE A C 1
ATOM 1969 O O . ILE A 1 253 ? 23.947 12.156 -80.078 1.00 88.06 253 ILE A O 1
ATOM 1973 N N . ALA A 1 254 ? 24.101 10.343 -78.763 1.00 87.94 254 ALA A N 1
ATOM 1974 C CA . ALA A 1 254 ? 23.680 9.383 -79.779 1.00 87.94 254 ALA A CA 1
ATOM 1975 C C . ALA A 1 254 ? 22.253 9.660 -80.279 1.00 87.94 254 ALA A C 1
ATOM 1977 O O . ALA A 1 254 ? 21.997 9.545 -81.472 1.00 87.94 254 ALA A O 1
ATOM 1978 N N . GLY A 1 255 ? 21.341 10.076 -79.394 1.00 88.25 255 GLY A N 1
ATOM 1979 C CA . GLY A 1 255 ? 19.988 10.494 -79.753 1.00 88.25 255 GLY A CA 1
ATOM 1980 C C . GLY A 1 255 ? 19.980 11.718 -80.668 1.00 88.25 255 GLY A C 1
ATOM 1981 O O . GLY A 1 255 ? 19.338 11.681 -81.711 1.00 88.25 255 GLY A O 1
ATOM 1982 N N . ILE A 1 256 ? 20.742 12.765 -80.327 1.00 85.88 256 ILE A N 1
ATOM 1983 C CA . ILE A 1 256 ? 20.855 13.989 -81.140 1.00 85.88 256 ILE A CA 1
ATOM 1984 C C . ILE A 1 256 ? 21.432 13.677 -82.527 1.00 85.88 256 ILE A C 1
ATOM 1986 O O . ILE A 1 256 ? 20.865 14.090 -83.533 1.00 85.88 256 ILE A O 1
ATOM 1990 N N . TYR A 1 257 ? 22.529 12.918 -82.589 1.00 82.44 257 TYR A N 1
ATOM 1991 C CA . TYR A 1 257 ? 23.184 12.552 -83.852 1.00 82.44 257 TYR A CA 1
ATOM 1992 C C . TYR A 1 257 ? 22.465 11.428 -84.621 1.00 82.44 257 TYR A C 1
ATOM 1994 O O . TYR A 1 257 ? 22.779 11.187 -85.784 1.00 82.44 257 TYR A O 1
ATOM 2002 N N . GLY A 1 258 ? 21.507 10.739 -83.996 1.00 81.81 258 GLY A N 1
ATOM 2003 C CA . GLY A 1 258 ? 20.642 9.737 -84.624 1.00 81.81 258 GLY A CA 1
ATOM 2004 C C . GLY A 1 258 ? 19.352 10.314 -85.213 1.00 81.81 258 GLY A C 1
ATOM 2005 O O . GLY A 1 258 ? 18.586 9.587 -85.845 1.00 81.81 258 GLY A O 1
ATOM 2006 N N . MET A 1 259 ? 19.082 11.606 -85.009 1.00 85.06 259 MET A N 1
ATOM 2007 C CA . MET A 1 259 ? 17.901 12.268 -85.553 1.00 85.06 259 MET A CA 1
ATOM 2008 C C . MET A 1 259 ? 18.054 12.541 -87.059 1.00 85.06 259 MET A C 1
ATOM 2010 O O . MET A 1 259 ? 19.081 13.027 -87.525 1.00 85.06 259 MET A O 1
ATOM 2014 N N . ASN A 1 260 ? 16.993 12.289 -87.829 1.00 79.56 260 ASN A N 1
ATOM 2015 C CA . ASN A 1 260 ? 17.000 12.417 -89.290 1.00 79.56 260 ASN A CA 1
ATOM 2016 C C . ASN A 1 260 ? 16.747 13.867 -89.761 1.00 79.56 260 ASN A C 1
ATOM 2018 O O . ASN A 1 260 ? 15.714 14.161 -90.363 1.00 79.56 260 ASN A O 1
ATOM 2022 N N . PHE A 1 261 ? 17.655 14.794 -89.441 1.00 77.25 261 PHE A N 1
ATOM 2023 C CA . PHE A 1 261 ? 17.579 16.191 -89.893 1.00 77.25 261 PHE A CA 1
ATOM 2024 C C . PHE A 1 261 ? 18.375 16.406 -91.181 1.00 77.25 261 PHE A C 1
ATOM 2026 O O . PHE A 1 261 ? 19.486 15.913 -91.339 1.00 77.25 261 PHE A O 1
ATOM 2033 N N . THR A 1 262 ? 17.828 17.214 -92.090 1.00 67.50 262 THR A N 1
ATOM 2034 C CA . THR A 1 262 ? 18.443 17.508 -93.397 1.00 67.50 262 THR A CA 1
ATOM 2035 C C . THR A 1 262 ? 19.628 18.484 -93.307 1.00 67.50 262 THR A C 1
ATOM 2037 O O . THR A 1 262 ? 20.500 18.458 -94.166 1.00 67.50 262 THR A O 1
ATOM 2040 N N . HIS A 1 263 ? 19.684 19.334 -92.274 1.00 69.62 263 HIS A N 1
ATOM 2041 C CA . HIS A 1 263 ? 20.751 20.324 -92.062 1.00 69.62 263 HIS A CA 1
ATOM 2042 C C . HIS A 1 263 ? 21.504 20.063 -90.746 1.00 69.62 263 HIS A C 1
ATOM 2044 O O . HIS A 1 263 ? 21.309 20.775 -89.765 1.00 69.62 263 HIS A O 1
ATOM 2050 N N . MET A 1 264 ? 22.371 19.046 -90.731 1.00 70.50 264 MET A N 1
ATOM 2051 C CA . MET A 1 264 ? 23.363 18.820 -89.668 1.00 70.50 264 MET A CA 1
ATOM 2052 C C . MET A 1 264 ? 24.771 18.947 -90.262 1.00 70.50 264 MET A C 1
ATOM 2054 O O . MET A 1 264 ? 25.204 18.046 -90.993 1.00 70.50 264 MET A O 1
ATOM 2058 N N . PRO A 1 265 ? 25.480 20.070 -90.037 1.00 65.62 265 PRO A N 1
ATOM 2059 C CA . PRO A 1 265 ? 26.766 20.305 -90.678 1.00 65.62 265 PRO A CA 1
ATOM 2060 C C . PRO A 1 265 ? 27.864 19.313 -90.258 1.00 65.62 265 PRO A C 1
ATOM 2062 O O . PRO A 1 265 ? 28.843 19.107 -90.964 1.00 65.62 265 PRO A O 1
ATOM 2065 N N . GLU A 1 266 ? 27.699 18.633 -89.134 1.00 70.88 266 GLU A N 1
ATOM 2066 C CA . GLU A 1 266 ? 28.669 17.684 -88.600 1.00 70.88 266 GLU A CA 1
ATOM 2067 C C . GLU A 1 266 ? 28.615 16.316 -89.308 1.00 70.88 266 GLU A C 1
ATOM 2069 O O . GLU A 1 266 ? 29.589 15.565 -89.265 1.00 70.88 266 GLU A O 1
ATOM 2074 N N . LEU A 1 267 ? 27.505 15.989 -89.988 1.00 66.69 267 LEU A N 1
ATOM 2075 C CA . LEU A 1 267 ? 27.265 14.663 -90.579 1.00 66.69 267 LEU A CA 1
ATOM 2076 C C . LEU A 1 267 ? 28.014 14.434 -91.903 1.00 66.69 267 LEU A C 1
ATOM 2078 O O . LEU A 1 267 ? 28.319 13.300 -92.261 1.00 66.69 267 LEU A O 1
ATOM 2082 N N . HIS A 1 268 ? 28.309 15.507 -92.640 1.00 70.69 268 HIS A N 1
ATOM 2083 C CA . HIS A 1 268 ? 29.008 15.445 -93.928 1.00 70.69 268 HIS A CA 1
ATOM 2084 C C . HIS A 1 268 ? 30.538 15.498 -93.788 1.00 70.69 268 HIS A C 1
ATOM 2086 O O . HIS A 1 268 ? 31.266 15.394 -94.777 1.00 70.69 268 HIS A O 1
ATOM 2092 N N . TRP A 1 269 ? 31.041 15.655 -92.562 1.00 78.06 269 TRP A N 1
ATOM 2093 C CA . TRP A 1 269 ? 32.466 15.632 -92.269 1.00 78.06 269 TRP A CA 1
ATOM 2094 C C . TRP A 1 269 ? 32.960 14.188 -92.109 1.00 78.06 269 TRP A C 1
ATOM 2096 O O . TRP A 1 269 ? 32.437 13.431 -91.296 1.00 78.06 269 TRP A O 1
ATOM 2106 N N . LEU A 1 270 ? 34.036 13.820 -92.815 1.00 73.12 270 LEU A N 1
ATOM 2107 C CA . LEU A 1 270 ? 34.708 12.511 -92.696 1.00 73.12 270 LEU A CA 1
ATOM 2108 C C . LEU A 1 270 ? 35.104 12.142 -91.252 1.00 73.12 270 LEU A C 1
ATOM 2110 O O . LEU A 1 270 ? 35.209 10.962 -90.927 1.00 73.12 270 LEU A O 1
ATOM 2114 N N . LEU A 1 271 ? 35.315 13.138 -90.384 1.00 79.31 271 LEU A N 1
ATOM 2115 C CA . LEU A 1 271 ? 35.654 12.944 -88.971 1.00 79.31 271 LEU A CA 1
ATOM 2116 C C . LEU A 1 271 ? 34.461 13.135 -88.019 1.00 79.31 271 LEU A C 1
ATOM 2118 O O . LEU A 1 271 ? 34.646 13.001 -86.813 1.00 79.31 271 LEU A O 1
ATOM 2122 N N . GLY A 1 272 ? 33.246 13.394 -88.517 1.00 80.50 272 GLY A N 1
ATOM 2123 C CA . GLY A 1 272 ? 32.064 13.654 -87.687 1.00 80.50 272 GLY A CA 1
ATOM 2124 C C . GLY A 1 272 ? 31.680 12.478 -86.783 1.00 80.50 272 GLY A C 1
ATOM 2125 O O . GLY A 1 272 ? 31.473 12.656 -85.583 1.00 80.50 272 GLY A O 1
ATOM 2126 N N . TYR A 1 273 ? 31.680 11.253 -87.319 1.00 82.31 273 TYR A N 1
ATOM 2127 C CA . TYR A 1 273 ? 31.415 10.044 -86.528 1.00 82.31 273 TYR A CA 1
ATOM 2128 C C . TYR A 1 273 ? 32.500 9.780 -85.460 1.00 82.31 273 TYR A C 1
ATOM 2130 O O . TYR A 1 273 ? 32.151 9.664 -84.282 1.00 82.31 273 TYR A O 1
ATOM 2138 N N . PRO A 1 274 ? 33.811 9.760 -85.797 1.00 86.81 274 PRO A N 1
ATOM 2139 C CA . PRO A 1 274 ? 34.871 9.696 -84.789 1.00 86.81 274 PRO A CA 1
ATOM 2140 C C . PRO A 1 274 ? 34.784 10.808 -83.736 1.00 86.81 274 PRO A C 1
ATOM 2142 O O . PRO A 1 274 ? 34.988 10.543 -82.552 1.00 86.81 274 PRO A O 1
ATOM 2145 N N . PHE A 1 275 ? 34.444 12.036 -84.140 1.00 87.44 275 PHE A N 1
ATOM 2146 C CA . PHE A 1 275 ? 34.283 13.169 -83.232 1.00 87.44 275 PHE A CA 1
ATOM 2147 C C . PHE A 1 275 ? 33.141 12.946 -82.235 1.00 87.44 275 PHE A C 1
ATOM 2149 O O . PHE A 1 275 ? 33.344 13.141 -81.038 1.00 87.44 275 PHE A O 1
ATOM 2156 N N . ALA A 1 276 ? 31.976 12.468 -82.684 1.00 86.56 276 ALA A N 1
ATOM 2157 C CA . ALA A 1 276 ? 30.855 12.145 -81.803 1.00 86.56 276 ALA A CA 1
ATOM 2158 C C . ALA A 1 276 ? 31.216 11.043 -80.789 1.00 86.56 276 ALA A C 1
ATOM 2160 O O . ALA A 1 276 ? 30.905 11.170 -79.605 1.00 86.56 276 ALA A O 1
ATOM 2161 N N . VAL A 1 277 ? 31.931 9.995 -81.218 1.00 87.94 277 VAL A N 1
ATOM 2162 C CA . VAL A 1 277 ? 32.415 8.926 -80.323 1.00 87.94 277 VAL A CA 1
ATOM 2163 C C . VAL A 1 277 ? 33.397 9.473 -79.283 1.00 87.94 277 VAL A C 1
ATOM 2165 O O . VAL A 1 277 ? 33.264 9.181 -78.093 1.00 87.94 277 VAL A O 1
ATOM 2168 N N . VAL A 1 278 ? 34.354 10.309 -79.697 1.00 91.44 278 VAL A N 1
ATOM 2169 C CA . VAL A 1 278 ? 35.301 10.959 -78.778 1.00 91.44 278 VAL A CA 1
ATOM 2170 C C . VAL A 1 278 ? 34.573 11.882 -77.803 1.00 91.44 278 VAL A C 1
ATOM 2172 O O . VAL A 1 278 ? 34.882 11.858 -76.615 1.00 91.44 278 VAL A O 1
ATOM 2175 N N . LEU A 1 279 ? 33.581 12.648 -78.263 1.00 89.88 279 LEU A N 1
ATOM 2176 C CA . LEU A 1 279 ? 32.773 13.530 -77.422 1.00 89.88 279 LEU A CA 1
ATOM 2177 C C . LEU A 1 279 ? 31.983 12.739 -76.367 1.00 89.88 279 LEU A C 1
ATOM 2179 O O . LEU A 1 279 ? 31.984 13.121 -75.198 1.00 89.88 279 LEU A O 1
ATOM 2183 N N . MET A 1 280 ? 31.374 11.609 -76.747 1.00 92.38 280 MET A N 1
ATOM 2184 C CA . MET A 1 280 ? 30.682 10.702 -75.823 1.00 92.38 280 MET A CA 1
ATOM 2185 C C . MET A 1 280 ? 31.623 10.146 -74.750 1.00 92.38 280 MET A C 1
ATOM 2187 O O . MET A 1 280 ? 31.312 10.214 -73.558 1.00 92.38 280 MET A O 1
ATOM 2191 N N . LEU A 1 281 ? 32.791 9.637 -75.156 1.00 93.12 281 LEU A N 1
ATOM 2192 C CA . LEU A 1 281 ? 33.793 9.094 -74.235 1.00 93.12 281 LEU A CA 1
ATOM 2193 C C . LEU A 1 281 ? 34.381 10.177 -73.323 1.00 93.12 281 LEU A C 1
ATOM 2195 O O . LEU A 1 281 ? 34.545 9.950 -72.124 1.00 93.12 281 LEU A O 1
ATOM 2199 N N . ALA A 1 282 ? 34.664 11.364 -73.863 1.00 93.44 282 ALA A N 1
ATOM 2200 C CA . ALA A 1 282 ? 35.178 12.495 -73.101 1.00 93.44 282 ALA A CA 1
ATOM 2201 C C . ALA A 1 282 ? 34.159 12.965 -72.056 1.00 93.44 282 ALA A C 1
ATOM 2203 O O . ALA A 1 282 ? 34.514 13.139 -70.892 1.00 93.44 282 ALA A O 1
ATOM 2204 N N . PHE A 1 283 ? 32.888 13.113 -72.435 1.00 92.62 283 PHE A N 1
ATOM 2205 C CA . PHE A 1 283 ? 31.839 13.560 -71.521 1.00 92.62 283 PHE A CA 1
ATOM 2206 C C . PHE A 1 283 ? 31.551 12.527 -70.419 1.00 92.62 283 PHE A C 1
ATOM 2208 O O . PHE A 1 283 ? 31.514 12.882 -69.237 1.00 92.62 283 PHE A O 1
ATOM 2215 N N . ALA A 1 284 ? 31.444 11.239 -70.771 1.00 92.75 284 ALA A N 1
ATOM 2216 C CA . ALA A 1 284 ? 31.323 10.153 -69.794 1.00 92.75 284 ALA A CA 1
ATOM 2217 C C . ALA A 1 284 ? 32.542 10.092 -68.852 1.00 92.75 284 ALA A C 1
ATOM 2219 O O . ALA A 1 284 ? 32.386 9.946 -67.638 1.00 92.75 284 ALA A O 1
ATOM 2220 N N . GLY A 1 285 ? 33.754 10.276 -69.386 1.00 93.12 285 GLY A N 1
ATOM 2221 C CA . GLY A 1 285 ? 34.996 10.324 -68.613 1.00 93.12 285 GLY A CA 1
ATOM 2222 C C . GLY A 1 285 ? 35.074 11.515 -67.650 1.00 93.12 285 GLY A C 1
ATOM 2223 O O . GLY A 1 285 ? 35.528 11.357 -66.513 1.00 93.12 285 GLY A O 1
ATOM 2224 N N . VAL A 1 286 ? 34.589 12.694 -68.059 1.00 93.31 286 VAL A N 1
ATOM 2225 C CA . VAL A 1 286 ? 34.488 13.882 -67.194 1.00 93.31 286 VAL A CA 1
ATOM 2226 C C . VAL A 1 286 ? 33.518 13.627 -66.042 1.00 93.31 286 VAL A C 1
ATOM 2228 O O . VAL A 1 286 ? 33.897 13.841 -64.888 1.00 93.31 286 VAL A O 1
ATOM 2231 N N . LEU A 1 287 ? 32.313 13.114 -66.316 1.00 92.44 287 LEU A N 1
ATOM 2232 C CA . LEU A 1 287 ? 31.336 12.775 -65.274 1.00 92.44 287 LEU A CA 1
ATOM 2233 C C . LEU A 1 287 ? 31.874 11.717 -64.307 1.00 92.44 287 LEU A C 1
ATOM 2235 O O . LEU A 1 287 ? 31.799 11.903 -63.092 1.00 92.44 287 LEU A O 1
ATOM 2239 N N . HIS A 1 288 ? 32.502 10.659 -64.827 1.00 92.75 288 HIS A N 1
ATOM 2240 C CA . HIS A 1 288 ? 33.147 9.640 -64.003 1.00 92.75 288 HIS A CA 1
ATOM 2241 C C . HIS A 1 288 ? 34.213 10.248 -63.080 1.00 92.75 288 HIS A C 1
ATOM 2243 O O . HIS A 1 288 ? 34.234 9.977 -61.879 1.00 92.75 288 HIS A O 1
ATOM 2249 N N . ARG A 1 289 ? 35.074 11.131 -63.604 1.00 93.19 289 ARG A N 1
ATOM 2250 C CA . ARG A 1 289 ? 36.108 11.810 -62.808 1.00 93.19 289 ARG A CA 1
ATOM 2251 C C . ARG A 1 289 ? 35.510 12.726 -61.736 1.00 93.19 289 ARG A C 1
ATOM 2253 O O . ARG A 1 289 ? 36.053 12.784 -60.633 1.00 93.19 289 ARG A O 1
ATOM 2260 N N . VAL A 1 290 ? 34.421 13.437 -62.037 1.00 92.38 290 VAL A N 1
ATOM 2261 C CA . VAL A 1 290 ? 33.724 14.319 -61.084 1.00 92.38 290 VAL A CA 1
ATOM 2262 C C . VAL A 1 290 ? 33.086 13.512 -59.956 1.00 92.38 290 VAL A C 1
ATOM 2264 O O . VAL A 1 290 ? 33.323 13.823 -58.789 1.00 92.38 290 VAL A O 1
ATOM 2267 N N . PHE A 1 291 ? 32.334 12.458 -60.274 1.00 93.06 291 PHE A N 1
ATOM 2268 C CA . PHE A 1 291 ? 31.696 11.608 -59.266 1.00 93.06 291 PHE A CA 1
ATOM 2269 C C . PHE A 1 291 ? 32.719 10.842 -58.416 1.00 93.06 291 PHE A C 1
ATOM 2271 O O . PHE A 1 291 ? 32.574 10.790 -57.195 1.00 93.06 291 PHE A O 1
ATOM 2278 N N . LYS A 1 292 ? 33.821 10.367 -59.016 1.00 90.50 292 LYS A N 1
ATOM 2279 C CA . LYS A 1 292 ? 34.933 9.736 -58.286 1.00 90.50 292 LYS A CA 1
ATOM 2280 C C . LYS A 1 292 ? 35.638 10.704 -57.330 1.00 90.50 292 LYS A C 1
ATOM 2282 O O . LYS A 1 292 ? 35.990 10.322 -56.221 1.00 90.50 292 LYS A O 1
ATOM 2287 N N . ARG A 1 293 ? 35.810 11.975 -57.716 1.00 89.88 293 ARG A N 1
ATOM 2288 C CA . ARG A 1 293 ? 36.355 13.018 -56.821 1.00 89.88 293 ARG A CA 1
ATOM 2289 C C . ARG A 1 293 ? 35.414 13.386 -55.674 1.00 89.88 293 ARG A C 1
ATOM 2291 O O . ARG A 1 293 ? 35.892 13.848 -54.647 1.00 89.88 293 ARG A O 1
ATOM 2298 N N . LYS A 1 294 ? 34.103 13.212 -55.850 1.00 87.94 294 LYS A N 1
ATOM 2299 C CA . LYS A 1 294 ? 33.093 13.466 -54.812 1.00 87.94 294 LYS A CA 1
ATOM 2300 C C . LYS A 1 294 ? 32.809 12.252 -53.919 1.00 87.94 294 LYS A C 1
ATOM 2302 O O . LYS A 1 294 ? 31.962 12.366 -53.041 1.00 87.94 294 LYS A O 1
ATOM 2307 N N . HIS A 1 295 ? 33.498 11.125 -54.128 1.00 81.88 295 HIS A N 1
ATOM 2308 C CA . HIS A 1 295 ? 33.237 9.854 -53.441 1.00 81.88 295 HIS A CA 1
ATOM 2309 C C . HIS A 1 295 ? 31.798 9.345 -53.630 1.00 81.88 295 HIS A C 1
ATOM 2311 O O . HIS A 1 295 ? 31.195 8.806 -52.710 1.00 81.88 295 HIS A O 1
ATOM 2317 N N . TRP A 1 296 ? 31.215 9.565 -54.812 1.00 84.12 296 TRP A N 1
ATOM 2318 C CA . TRP A 1 296 ? 29.884 9.040 -55.166 1.00 84.12 296 TRP A CA 1
ATOM 2319 C C . TRP A 1 296 ? 29.962 7.720 -55.956 1.00 84.12 296 TRP A C 1
ATOM 2321 O O . TRP A 1 296 ? 28.930 7.156 -56.316 1.00 84.12 296 TRP A O 1
ATOM 2331 N N . LEU A 1 297 ? 31.186 7.252 -56.231 1.00 74.81 297 LEU A N 1
ATOM 2332 C CA . LEU A 1 297 ? 31.555 6.030 -56.950 1.00 74.81 297 LEU A CA 1
ATOM 2333 C C . LEU A 1 297 ? 32.574 5.239 -56.137 1.00 74.81 297 LEU A C 1
ATOM 2335 O O . LEU A 1 297 ? 33.539 5.883 -55.661 1.00 74.81 297 LEU A O 1
#

Sequence (297 aa):
MPIADTAVWAAGARVAGDVPFDLVLETAAERDGFAWVDMVDPTEAELRQVADELDLHHLLVEDVVARGQRPKLEGYGATEYCVVHRVEPEGGIEGLALTPRAVLYALLDDAADAHERLAMDVHAQIEGVEDVFFAEEHPPTVDIYRTMRRVLALQRAADPMSDVVARVASRTPEGELELHRHLRDVDDHARRTATRLSGDRDLLASMLQLATARVAERQNDEMRAMTEQQIVQNDQTKKVTSWAAILFAPTLIAGIYGMNFTHMPELHWLLGYPFAVVLMLAFAGVLHRVFKRKHWL

Foldseek 3Di:
DQFPAKFKDAPQHTDPDHDDLLCQCVVNVVRVTDIDTDGDPDDLVVLVVSCVSVVHDPVLSVVVPDPPDFFDWDDDPPDIDTDADADDDDDDQPPDRDDPLSVVLRVLLRRLVRLVVLLVVLVVLLVVLVVCCVPDLARPLVSLVVSLVSLVVSLSRLVCSLVRLVVSLVPDDPVPVVSNVSSVVSSVSSVVSNVSSVVSNVVSVVSNVVNVVSVVVVVVVVVVVVVVVVVVVVLVVLQ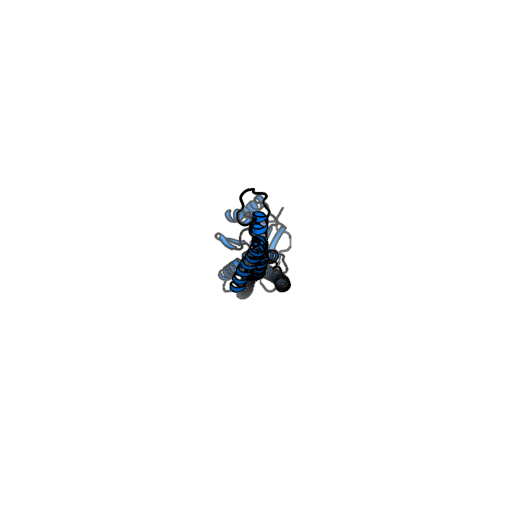VVLVVVLVVQLVVLCVVVVDPDPDDPLPPDPCSVVVSVVVSVVVSVVSVVVCVVVVSD

Organism: NCBI:txid153730

Solvent-accessible surface area (backbone atoms only — not comparable to full-atom values): 16728 Å² total; per-residue (Å²): 127,50,64,74,44,53,48,35,35,36,92,69,38,73,55,88,71,88,52,57,79,93,45,29,63,60,55,9,62,78,53,75,36,45,61,46,80,40,69,56,90,61,52,74,70,57,46,47,53,52,26,64,76,68,72,47,64,69,67,56,50,56,54,70,68,42,82,85,70,66,45,42,67,49,76,59,89,94,44,78,47,73,44,77,76,74,86,67,90,84,75,76,86,76,94,62,73,74,40,75,65,51,52,52,46,49,54,52,42,34,28,40,54,41,50,43,55,52,49,52,58,51,48,56,50,48,54,58,48,49,54,46,42,75,71,42,95,65,57,56,61,68,59,48,51,54,50,47,53,51,44,56,52,52,36,63,56,34,55,41,44,29,60,34,36,51,51,54,47,73,69,49,61,87,87,47,57,65,59,48,52,54,40,48,51,43,26,55,48,23,48,50,46,32,52,50,41,52,50,54,46,53,50,50,51,51,50,53,53,49,42,53,49,52,54,52,51,49,53,52,53,53,50,48,54,53,49,54,52,49,53,54,52,51,52,52,51,40,34,54,54,49,51,50,55,37,56,45,53,36,51,52,52,50,52,63,76,65,52,95,64,93,85,53,83,55,75,80,40,95,56,32,66,62,46,52,53,50,50,33,53,50,52,30,49,50,48,49,53,53,36,47,75,68,66,40,100

InterPro domains:
  IPR002523 Mg2+ transporter protein, CorA-like/Zinc transport protein ZntB [PF01544] (32-90)
  IPR002523 Mg2+ transporter protein, CorA-like/Zinc transport protein ZntB [PF01544] (98-293)
  IPR045861 CorA, cytoplasmic domain [SSF143865] (19-212)
  IPR045863 CorA, transmembrane region [SSF144083] (233-294)

Nearest PDB structures (foldseek):
  3ck6-assembly1_B  TM=7.114E-01  e=1.852E-02  Vibrio parahaemolyticus RIMD 2210633
  7znn-assembly1_D  TM=6.567E-01  e=4.763E+00  Rattus norvegicus
  5j1h-assembly2_B  TM=6.153E-01  e=4.522E+00  Homo sapiens
  3kbt-assembly2_B  TM=4.045E-01  e=3.489E+00  Homo sapiens

pLDDT: mean 86.8, std 8.48, range [49.44, 97.62]

Radius of gyration: 43.86 Å; Cα contacts (8 Å, |Δi|>4): 275; chains: 1; bounding box: 71×38×132 Å

Secondary structure (DSSP, 8-state):
--EEEEEEEETTEEPSSPPPGGGHHHHHHHTT-EEEEEESS--HHHHHHHHHHTT--HHHHHHHHSTTPPSEEEEETTEEEEE-----------SS---HHHHHHHHHHHHHHHHHHHHHHHHHHHHHHHHHHHH-SS--HHHHHHHHHHHHHHHHHHHHHHHHHHHHHHTS-TT-HHHHHHHHHHHHHHHHHHHHHHHHHHHHHHHHHHHHHHHHHHHHHHHHHHHHHHHHHHHHHHHHHHHHHHHHHHHHHHHHHTS--S--TTTTSTTHHHHHHHHHHHHHHHHHHHHHHTT--

Mean predicted aligned error: 11.37 Å